Protein AF-A0ABD0PEA9-F1 (afdb_monomer_lite)

pLDDT: mean 87.38, std 10.11, range [43.53, 97.56]

Secondary structure (DSSP, 8-state):
-HHHHHHHHHHHHHHHHTTT-HHHHHHHHHHHHHHHHHHHHHHHHHHHHHHHHHHHHHHHHHHHHHHHHHHHHHHHHHHHHHHHHHHHHHHHHHHHHHHHHHHHHHHHHHHHHHHHHHHHHHHHHHHHHHHHHHHHHHHHHHHHHHHHHHHHHHHHHHHHHHHHHHHHHHHHHHHHHHHHHHHHHHHHHHHT-----

Structure (mmCIF, N/CA/C/O backbone):
data_AF-A0ABD0PEA9-F1
#
_entry.id   AF-A0ABD0PEA9-F1
#
loop_
_atom_site.group_PDB
_atom_site.id
_atom_site.type_symbol
_atom_site.label_atom_id
_atom_site.label_alt_id
_atom_site.label_comp_id
_atom_site.label_asym_id
_atom_site.label_entity_id
_atom_site.label_seq_id
_atom_site.pdbx_PDB_ins_code
_atom_site.Cartn_x
_atom_site.Cartn_y
_atom_site.Cartn_z
_atom_site.occupancy
_atom_site.B_iso_or_equiv
_atom_site.auth_seq_id
_atom_site.auth_comp_id
_atom_site.auth_asym_id
_atom_site.auth_atom_id
_atom_site.pdbx_PDB_model_num
ATOM 1 N N . ASP A 1 1 ? 34.616 -11.179 -54.590 1.00 69.50 1 ASP A N 1
ATOM 2 C CA . ASP A 1 1 ? 33.895 -11.332 -55.867 1.00 69.50 1 ASP A CA 1
ATOM 3 C C . ASP A 1 1 ? 34.025 -10.095 -56.751 1.00 69.50 1 ASP A C 1
ATOM 5 O O . ASP A 1 1 ? 34.819 -10.155 -57.676 1.00 69.50 1 ASP A O 1
ATOM 9 N N . THR A 1 2 ? 33.467 -8.929 -56.414 1.00 82.38 2 THR A N 1
ATOM 10 C CA . THR A 1 2 ? 33.513 -7.727 -57.290 1.00 82.38 2 THR A CA 1
ATOM 11 C C . THR A 1 2 ? 34.914 -7.218 -57.680 1.00 82.38 2 THR A C 1
ATOM 13 O O . THR A 1 2 ? 35.150 -6.913 -58.843 1.00 82.38 2 THR A O 1
ATOM 16 N N . MET A 1 3 ? 35.877 -7.150 -56.751 1.00 84.56 3 MET A N 1
ATOM 17 C CA . MET A 1 3 ? 37.251 -6.717 -57.086 1.00 84.56 3 MET A CA 1
ATOM 18 C C . MET A 1 3 ? 38.001 -7.733 -57.951 1.00 84.56 3 MET A C 1
ATOM 20 O O . MET A 1 3 ? 38.826 -7.360 -58.777 1.00 84.56 3 MET A O 1
ATOM 24 N N . SER A 1 4 ? 37.703 -9.020 -57.770 1.00 86.44 4 SER A N 1
ATOM 25 C CA . SER A 1 4 ? 38.298 -10.075 -58.588 1.00 86.44 4 SER A CA 1
ATOM 26 C C . SER A 1 4 ? 37.794 -9.978 -60.025 1.00 86.44 4 SER A C 1
ATOM 28 O O . SER A 1 4 ? 38.588 -10.069 -60.953 1.00 86.44 4 SER A O 1
ATOM 30 N N . GLU A 1 5 ? 36.495 -9.735 -60.204 1.00 87.75 5 GLU A N 1
ATOM 31 C CA . GLU A 1 5 ? 35.877 -9.524 -61.517 1.00 87.75 5 GLU A CA 1
ATOM 32 C C . GLU A 1 5 ? 36.403 -8.257 -62.204 1.00 87.75 5 GLU A C 1
ATOM 34 O O . GLU A 1 5 ? 36.722 -8.290 -63.391 1.00 87.75 5 GLU A O 1
ATOM 39 N N . LEU A 1 6 ? 36.564 -7.159 -61.457 1.00 86.00 6 LEU A N 1
ATOM 40 C CA . LEU A 1 6 ? 37.131 -5.912 -61.972 1.00 86.00 6 LEU A CA 1
ATOM 41 C C . LEU A 1 6 ? 38.579 -6.085 -62.451 1.00 86.00 6 LEU A C 1
ATOM 43 O O . LEU A 1 6 ? 38.939 -5.575 -63.515 1.00 86.00 6 LEU A O 1
ATOM 47 N N . ASN A 1 7 ? 39.392 -6.824 -61.692 1.00 84.69 7 ASN A N 1
ATOM 48 C CA . ASN A 1 7 ? 40.762 -7.148 -62.083 1.00 84.69 7 ASN A CA 1
ATOM 49 C C . ASN A 1 7 ? 40.774 -7.985 -63.367 1.00 84.69 7 ASN A C 1
ATOM 51 O O . ASN A 1 7 ? 41.434 -7.614 -64.330 1.00 84.69 7 ASN A O 1
ATOM 55 N N . SER A 1 8 ? 39.960 -9.044 -63.434 1.00 88.19 8 SER A N 1
ATOM 56 C CA . SER A 1 8 ? 39.853 -9.877 -64.639 1.00 88.19 8 SER A CA 1
ATOM 57 C C . SER A 1 8 ? 39.376 -9.096 -65.871 1.00 88.19 8 SER A C 1
ATOM 59 O O . SER A 1 8 ? 39.855 -9.337 -66.980 1.00 88.19 8 SER A O 1
ATOM 61 N N . TYR A 1 9 ? 38.459 -8.140 -65.701 1.00 85.75 9 TYR A N 1
ATOM 62 C CA . TYR A 1 9 ? 37.999 -7.276 -66.791 1.00 85.75 9 TYR A CA 1
ATOM 63 C C . TYR A 1 9 ? 39.091 -6.307 -67.262 1.00 85.75 9 TYR A C 1
ATOM 65 O O . TYR A 1 9 ? 39.279 -6.121 -68.466 1.00 85.75 9 TYR A O 1
ATOM 73 N N . THR A 1 10 ? 39.847 -5.738 -66.322 1.00 86.06 10 THR A N 1
ATOM 74 C CA . THR A 1 10 ? 40.992 -4.864 -66.610 1.00 86.06 10 THR A CA 1
ATOM 75 C C . THR A 1 10 ? 42.077 -5.614 -67.389 1.00 86.06 10 THR A C 1
ATOM 77 O O . THR A 1 10 ? 42.517 -5.133 -68.434 1.00 86.06 10 THR A O 1
ATOM 80 N N . ASP A 1 11 ? 42.420 -6.834 -66.965 1.00 85.12 11 ASP A N 1
ATOM 81 C CA . ASP A 1 11 ? 43.395 -7.703 -67.639 1.00 85.12 11 ASP A CA 1
ATOM 82 C C . ASP A 1 11 ? 42.938 -8.095 -69.060 1.00 85.12 11 ASP A C 1
ATOM 84 O O . ASP A 1 11 ? 43.722 -8.113 -70.020 1.00 85.12 11 ASP A O 1
ATOM 88 N N . SER A 1 12 ? 41.639 -8.373 -69.227 1.00 86.12 12 SER A N 1
ATOM 89 C CA . SER A 1 12 ? 41.043 -8.679 -70.532 1.00 86.12 12 SER A CA 1
ATOM 90 C C . SER A 1 12 ? 41.109 -7.482 -71.486 1.00 86.12 12 SER A C 1
ATOM 92 O O . SER A 1 12 ? 41.479 -7.643 -72.652 1.00 86.12 12 SER A O 1
ATOM 94 N N . LEU A 1 13 ? 40.776 -6.277 -71.012 1.00 82.75 13 LEU A N 1
ATOM 95 C CA . LEU A 1 13 ? 40.860 -5.053 -71.814 1.00 82.75 13 LEU A CA 1
ATOM 96 C C . LEU A 1 13 ? 42.303 -4.733 -72.216 1.00 82.75 13 LEU A C 1
ATOM 98 O O . LEU A 1 13 ? 42.554 -4.374 -73.368 1.00 82.75 13 LEU A O 1
ATOM 102 N N . GLN A 1 14 ? 43.258 -4.923 -71.305 1.00 78.25 14 GLN A N 1
ATOM 103 C CA . GLN A 1 14 ? 44.681 -4.736 -71.584 1.00 78.25 14 GLN A CA 1
ATOM 104 C C . GLN A 1 14 ? 45.152 -5.652 -72.728 1.00 78.25 14 GLN A C 1
ATOM 106 O O . GLN A 1 14 ? 45.796 -5.200 -73.682 1.00 78.25 14 GLN A O 1
ATOM 111 N N . THR A 1 15 ? 44.774 -6.930 -72.676 1.00 83.44 15 THR A N 1
ATOM 112 C CA . THR A 1 15 ? 45.133 -7.931 -73.694 1.00 83.44 15 THR A CA 1
ATOM 113 C C . THR A 1 15 ? 44.562 -7.586 -75.074 1.00 83.44 15 THR A C 1
ATOM 115 O O . THR A 1 15 ? 45.246 -7.741 -76.086 1.00 83.44 15 THR A O 1
ATOM 118 N N . GLN A 1 16 ? 43.326 -7.081 -75.131 1.00 81.75 16 GLN A N 1
ATOM 119 C CA . GLN A 1 16 ? 42.640 -6.777 -76.392 1.00 81.75 16 GLN A CA 1
ATOM 120 C C . GLN A 1 16 ? 43.108 -5.478 -77.059 1.00 81.75 16 GLN A C 1
ATOM 122 O O . GLN A 1 16 ? 43.035 -5.371 -78.282 1.00 81.75 16 GLN A O 1
ATOM 127 N N . LEU A 1 17 ? 43.584 -4.495 -76.289 1.00 77.12 17 LEU A N 1
ATOM 128 C CA . LEU A 1 17 ? 43.942 -3.166 -76.807 1.00 77.12 17 LEU A CA 1
ATOM 129 C C . LEU A 1 17 ? 45.420 -3.033 -77.202 1.00 77.12 17 LEU A C 1
ATOM 131 O O . LEU A 1 17 ? 45.766 -2.159 -77.998 1.00 77.12 17 LEU A O 1
ATOM 135 N N . THR A 1 18 ? 46.270 -3.947 -76.727 1.00 74.56 18 THR A N 1
ATOM 136 C CA . THR A 1 18 ? 47.706 -4.016 -77.048 1.00 74.56 18 THR A CA 1
ATOM 137 C C . THR A 1 18 ? 48.035 -3.958 -78.560 1.00 74.56 18 THR A C 1
ATOM 139 O O . THR A 1 18 ? 48.974 -3.246 -78.916 1.00 74.56 18 THR A O 1
ATOM 142 N N . PRO A 1 19 ? 47.305 -4.624 -79.483 1.00 75.44 19 PRO A N 1
ATOM 143 C CA . PRO A 1 19 ? 47.658 -4.613 -80.907 1.00 75.44 19 PRO A CA 1
ATOM 144 C C . PRO A 1 19 ? 47.193 -3.375 -81.701 1.00 75.44 19 PRO A C 1
ATOM 146 O O . PRO A 1 19 ? 47.576 -3.250 -82.862 1.00 75.44 19 PRO A O 1
ATOM 149 N N . TYR A 1 20 ? 46.385 -2.466 -81.132 1.00 69.25 20 TYR A N 1
ATOM 150 C CA . TYR A 1 20 ? 45.708 -1.414 -81.917 1.00 69.25 20 TYR A CA 1
ATOM 151 C C . TYR A 1 20 ? 46.327 -0.004 -81.822 1.00 69.25 20 TYR A C 1
ATOM 153 O O . TYR A 1 20 ? 46.095 0.797 -82.725 1.00 69.25 20 TYR A O 1
ATOM 161 N N . ALA A 1 21 ? 47.124 0.310 -80.790 1.00 65.00 21 ALA A N 1
ATOM 162 C CA . ALA A 1 21 ? 47.933 1.538 -80.680 1.00 65.00 21 ALA A CA 1
ATOM 163 C C . ALA A 1 21 ? 48.811 1.491 -79.413 1.00 65.00 21 ALA A C 1
ATOM 165 O O . ALA A 1 21 ? 48.279 1.571 -78.309 1.00 65.00 21 ALA A O 1
ATOM 166 N N . SER A 1 22 ? 50.141 1.405 -79.548 1.00 70.56 22 SER A N 1
ATOM 167 C CA . SER A 1 22 ? 51.058 1.216 -78.402 1.00 70.56 22 SER A CA 1
ATOM 168 C C . SER A 1 22 ? 50.934 2.312 -77.328 1.00 70.56 22 SER A C 1
ATOM 170 O O . SER A 1 22 ? 50.836 2.004 -76.141 1.00 70.56 22 SER A O 1
ATOM 172 N N . ASP A 1 23 ? 50.873 3.585 -77.730 1.00 76.94 23 ASP A N 1
ATOM 173 C CA . ASP A 1 23 ? 50.876 4.709 -76.780 1.00 76.94 23 ASP A CA 1
ATOM 174 C C . ASP A 1 23 ? 49.511 4.919 -76.102 1.00 76.94 23 ASP A C 1
ATOM 176 O O . ASP A 1 23 ? 49.435 5.094 -74.885 1.00 76.94 23 ASP A O 1
ATOM 180 N N . ALA A 1 24 ? 48.413 4.848 -76.865 1.00 77.44 24 ALA A N 1
ATOM 181 C CA . ALA A 1 24 ? 47.061 5.010 -76.326 1.00 77.44 24 ALA A CA 1
ATOM 182 C C . ALA A 1 24 ? 46.643 3.822 -75.438 1.00 77.44 24 ALA A C 1
ATOM 184 O O . ALA A 1 24 ? 46.031 4.027 -74.388 1.00 77.44 24 ALA A O 1
ATOM 185 N N . ALA A 1 25 ? 47.014 2.591 -75.815 1.00 78.50 25 ALA A N 1
ATOM 186 C CA . ALA A 1 25 ? 46.783 1.405 -74.990 1.00 78.50 25 ALA A CA 1
ATOM 187 C C . ALA A 1 25 ? 47.616 1.440 -73.697 1.00 78.50 25 ALA A C 1
ATOM 189 O O . ALA A 1 25 ? 47.113 1.071 -72.636 1.00 78.50 25 ALA A O 1
ATOM 190 N N . GLY A 1 26 ? 48.858 1.938 -73.758 1.00 80.06 26 GLY A N 1
ATOM 191 C CA . GLY A 1 26 ? 49.710 2.115 -72.580 1.00 80.06 26 GLY A CA 1
ATOM 192 C C . GLY A 1 26 ? 49.145 3.126 -71.578 1.00 80.06 26 GLY A C 1
ATOM 193 O O . GLY A 1 26 ? 49.101 2.844 -70.377 1.00 80.06 26 GLY A O 1
ATOM 194 N N . GLN A 1 27 ? 48.661 4.273 -72.064 1.00 83.56 27 GLN A N 1
ATOM 195 C CA . GLN A 1 27 ? 48.043 5.298 -71.218 1.00 83.56 27 GLN A CA 1
ATOM 196 C C . GLN A 1 27 ? 46.751 4.791 -70.560 1.00 83.56 27 GLN A C 1
ATOM 198 O O . GLN A 1 27 ? 46.589 4.916 -69.348 1.00 83.56 27 GLN A O 1
ATOM 203 N N . LEU A 1 28 ? 45.875 4.139 -71.329 1.00 82.81 28 LEU A N 1
ATOM 204 C CA . LEU A 1 28 ? 44.639 3.562 -70.804 1.00 82.81 28 LEU A CA 1
ATOM 205 C C . LEU A 1 28 ? 44.902 2.473 -69.755 1.00 82.81 28 LEU A C 1
ATOM 207 O O . LEU A 1 28 ? 44.219 2.425 -68.734 1.00 82.81 28 LEU A O 1
ATOM 211 N N . ASN A 1 29 ? 45.906 1.622 -69.973 1.00 82.19 29 ASN A N 1
ATOM 212 C CA . ASN A 1 29 ? 46.280 0.598 -69.002 1.00 82.19 29 ASN A CA 1
ATOM 213 C C . ASN A 1 29 ? 46.711 1.216 -67.663 1.00 82.19 29 ASN A C 1
ATOM 215 O O . ASN A 1 29 ? 46.292 0.770 -66.596 1.00 82.19 29 ASN A O 1
ATOM 219 N N . LYS A 1 30 ? 47.511 2.285 -67.718 1.00 85.25 30 LYS A N 1
ATOM 220 C CA . LYS A 1 30 ? 47.932 3.026 -66.527 1.00 85.25 30 LYS A CA 1
ATOM 221 C C . LYS A 1 30 ? 46.736 3.635 -65.790 1.00 85.25 30 LYS A C 1
ATOM 223 O O . LYS A 1 30 ? 46.664 3.538 -64.566 1.00 85.25 30 LYS A O 1
ATOM 228 N N . ASP A 1 31 ? 45.790 4.215 -66.521 1.00 88.00 31 ASP A N 1
ATOM 229 C CA . ASP A 1 31 ? 44.599 4.836 -65.938 1.00 88.00 31 ASP A CA 1
ATOM 230 C C . ASP A 1 31 ? 43.667 3.794 -65.286 1.00 88.00 31 ASP A C 1
ATOM 232 O O . ASP A 1 31 ? 43.156 4.027 -64.189 1.00 88.00 31 ASP A O 1
ATOM 236 N N . LEU A 1 32 ? 43.512 2.608 -65.889 1.00 86.50 32 LEU A N 1
ATOM 237 C CA . LEU A 1 32 ? 42.738 1.499 -65.311 1.00 86.50 32 LEU A CA 1
ATOM 238 C C . LEU A 1 32 ? 43.382 0.924 -64.043 1.00 86.50 32 LEU A C 1
ATOM 240 O O . LEU A 1 32 ? 42.679 0.644 -63.069 1.00 86.50 32 LEU A O 1
ATOM 244 N N . GLN A 1 33 ? 44.709 0.785 -64.020 1.00 85.31 33 GLN A N 1
ATOM 245 C CA . GLN A 1 33 ? 45.438 0.344 -62.827 1.00 85.31 33 GLN A CA 1
ATOM 246 C C . GLN A 1 33 ? 45.296 1.350 -61.678 1.00 85.31 33 GLN A C 1
ATOM 248 O O . GLN A 1 33 ? 45.045 0.956 -60.537 1.00 85.31 33 GLN A O 1
ATOM 253 N N . LEU A 1 34 ? 45.390 2.651 -61.973 1.00 91.50 34 LEU A N 1
ATOM 254 C CA . LEU A 1 34 ? 45.169 3.712 -60.987 1.00 91.50 34 LEU A CA 1
ATOM 255 C C . LEU A 1 34 ? 43.737 3.695 -60.442 1.00 91.50 34 LEU A C 1
ATOM 257 O O . LEU A 1 34 ? 43.543 3.802 -59.231 1.00 91.50 34 LEU A O 1
ATOM 261 N N . LEU A 1 35 ? 42.740 3.538 -61.316 1.00 90.38 35 LEU A N 1
ATOM 262 C CA . 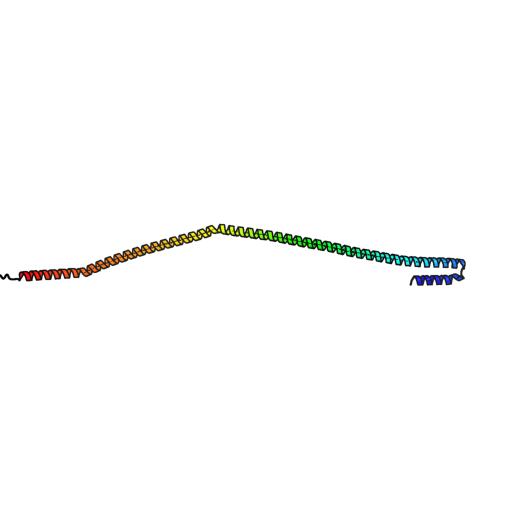LEU A 1 35 ? 41.334 3.503 -60.917 1.00 90.38 35 LEU A CA 1
ATOM 263 C C . LEU A 1 35 ? 41.020 2.278 -60.049 1.00 90.38 35 LEU A C 1
ATOM 265 O O . LEU A 1 35 ? 40.362 2.408 -59.019 1.00 90.38 35 LEU A O 1
ATOM 269 N N . THR A 1 36 ? 41.539 1.112 -60.433 1.00 89.00 36 THR A N 1
ATOM 270 C CA . THR A 1 36 ? 41.389 -0.142 -59.684 1.00 89.00 36 THR A CA 1
ATOM 271 C C . THR A 1 36 ? 42.040 -0.043 -58.307 1.00 89.00 36 THR A C 1
ATOM 273 O O . THR A 1 36 ? 41.416 -0.386 -57.304 1.00 89.00 36 THR A O 1
ATOM 276 N N . GLY A 1 37 ? 43.261 0.498 -58.238 1.00 89.69 37 GLY A N 1
ATOM 277 C CA . GLY A 1 37 ? 43.956 0.728 -56.973 1.00 89.69 37 GLY A CA 1
ATOM 278 C C . GLY A 1 37 ? 43.202 1.698 -56.063 1.00 89.69 37 GLY A C 1
ATOM 279 O O . GLY A 1 37 ? 43.027 1.419 -54.879 1.00 89.69 37 GLY A O 1
ATOM 280 N N . LYS A 1 38 ? 42.686 2.805 -56.614 1.00 93.19 38 LYS A N 1
ATOM 281 C CA . LYS A 1 38 ? 41.886 3.771 -55.851 1.00 93.19 38 LYS A CA 1
ATOM 282 C C . LYS A 1 38 ? 40.599 3.149 -55.315 1.00 93.19 38 LYS A C 1
ATOM 284 O O . LYS A 1 38 ? 40.292 3.320 -54.142 1.00 93.19 38 LYS A O 1
ATOM 289 N N . LEU A 1 39 ? 39.882 2.389 -56.141 1.00 91.62 39 LEU A N 1
ATOM 290 C CA . LEU A 1 39 ? 38.656 1.719 -55.720 1.00 91.62 39 LEU A CA 1
ATOM 291 C C . LEU A 1 39 ? 38.919 0.678 -54.625 1.00 91.62 39 LEU A C 1
ATOM 293 O O . LEU A 1 39 ? 38.145 0.581 -53.676 1.00 91.62 39 LEU A O 1
ATOM 297 N N . GLN A 1 40 ? 40.019 -0.072 -54.715 1.00 90.31 40 GLN A N 1
ATOM 298 C CA . GLN A 1 40 ? 40.410 -1.016 -53.670 1.00 90.31 40 GLN A CA 1
ATOM 299 C C . GLN A 1 40 ? 40.659 -0.311 -52.327 1.00 90.31 40 GLN A C 1
ATOM 301 O O . GLN A 1 40 ? 40.212 -0.802 -51.284 1.00 90.31 40 GLN A O 1
ATOM 306 N N . THR A 1 41 ? 41.343 0.835 -52.354 1.00 93.56 41 THR A N 1
ATOM 307 C CA . THR A 1 41 ? 41.548 1.679 -51.171 1.00 93.56 41 THR A CA 1
ATOM 308 C C . THR A 1 41 ? 40.214 2.181 -50.628 1.00 93.56 41 THR A C 1
ATOM 310 O O . THR A 1 41 ? 39.897 1.905 -49.476 1.00 93.56 41 THR A O 1
ATOM 313 N N . ASP A 1 42 ? 39.375 2.795 -51.467 1.00 94.50 42 ASP A N 1
ATOM 314 C CA . ASP A 1 42 ? 38.078 3.345 -51.057 1.00 94.50 42 ASP A CA 1
ATOM 315 C C . ASP A 1 42 ? 37.159 2.266 -50.449 1.00 94.50 42 ASP A C 1
ATOM 317 O O . ASP A 1 42 ? 36.469 2.510 -49.459 1.00 94.50 42 ASP A O 1
ATOM 321 N N . MET A 1 43 ? 37.161 1.042 -50.995 1.00 92.38 43 MET A N 1
ATOM 322 C CA . MET A 1 43 ? 36.407 -0.086 -50.432 1.00 92.38 43 MET A CA 1
ATOM 323 C C . MET A 1 43 ? 36.948 -0.532 -49.070 1.00 92.38 43 MET A C 1
ATOM 325 O O . MET A 1 43 ? 36.169 -0.906 -48.187 1.00 92.38 43 MET A O 1
ATOM 329 N N . THR A 1 44 ? 38.269 -0.511 -48.895 1.00 92.81 44 THR A N 1
ATOM 330 C CA . THR A 1 44 ? 38.913 -0.858 -47.622 1.00 92.81 44 THR A CA 1
ATOM 331 C C . THR A 1 44 ? 38.590 0.193 -46.564 1.00 92.81 44 THR A C 1
ATOM 333 O O . THR A 1 44 ? 38.118 -0.160 -45.482 1.00 92.81 44 THR A O 1
ATOM 336 N N . ASP A 1 45 ? 38.712 1.470 -46.916 1.00 96.19 45 ASP A N 1
ATOM 337 C CA . ASP A 1 45 ? 38.377 2.600 -46.053 1.00 96.19 45 ASP A CA 1
ATOM 338 C C . ASP A 1 45 ? 36.888 2.588 -45.683 1.00 96.19 45 ASP A C 1
ATOM 340 O O . ASP A 1 45 ? 36.520 2.752 -44.520 1.00 96.19 45 ASP A O 1
ATOM 344 N N . ALA A 1 46 ? 35.997 2.325 -46.645 1.00 95.56 46 ALA A N 1
ATOM 345 C CA . ALA A 1 46 ? 34.564 2.213 -46.386 1.00 95.56 46 ALA A CA 1
ATOM 346 C C . ALA A 1 46 ? 34.246 1.074 -45.406 1.00 95.56 46 ALA A C 1
ATOM 348 O O . ALA A 1 46 ? 33.412 1.240 -44.508 1.00 95.56 46 ALA A O 1
ATOM 349 N N . LYS A 1 47 ? 34.923 -0.073 -45.538 1.00 94.62 47 LYS A N 1
ATOM 350 C CA . LYS A 1 47 ? 34.788 -1.200 -44.609 1.00 94.62 47 LYS A CA 1
ATOM 351 C C . LYS A 1 47 ? 35.274 -0.830 -43.207 1.00 94.62 47 LYS A C 1
ATOM 353 O O . LYS A 1 47 ? 34.597 -1.154 -42.226 1.00 94.62 47 LYS A O 1
ATOM 358 N N . GLU A 1 48 ? 36.412 -0.150 -43.100 1.00 96.50 48 GLU A N 1
ATOM 359 C CA . GLU A 1 48 ? 36.954 0.299 -41.816 1.00 96.50 48 GLU A CA 1
ATOM 360 C C . GLU A 1 48 ? 36.007 1.292 -41.135 1.00 96.50 48 GLU A C 1
ATOM 362 O O . GLU A 1 48 ? 35.589 1.063 -39.999 1.00 96.50 48 GLU A O 1
ATOM 367 N N . ARG A 1 49 ? 35.562 2.328 -41.854 1.00 96.25 49 ARG A N 1
ATOM 368 C CA . ARG A 1 49 ? 34.616 3.329 -41.333 1.00 96.25 49 ARG A CA 1
ATOM 369 C C . ARG A 1 49 ? 33.283 2.707 -40.928 1.00 96.25 49 ARG A C 1
ATOM 371 O O . ARG A 1 49 ? 32.740 3.047 -39.883 1.00 96.25 49 ARG A O 1
ATOM 378 N N . THR A 1 50 ? 32.771 1.748 -41.701 1.00 96.12 50 THR A N 1
ATOM 379 C CA . THR A 1 50 ? 31.551 1.007 -41.333 1.00 96.12 50 THR A CA 1
ATOM 380 C C . THR A 1 50 ? 31.747 0.226 -40.036 1.00 96.12 50 THR A C 1
ATOM 382 O O . THR A 1 50 ? 30.863 0.204 -39.182 1.00 96.12 50 THR A O 1
ATOM 385 N N . THR A 1 51 ? 32.919 -0.384 -39.855 1.00 96.31 51 THR A N 1
ATOM 386 C CA . THR A 1 51 ? 33.257 -1.105 -38.621 1.00 96.31 51 THR A CA 1
ATOM 387 C C . THR A 1 51 ? 33.315 -0.152 -37.427 1.00 96.31 51 THR A C 1
ATOM 389 O O . THR A 1 51 ? 32.740 -0.458 -36.383 1.00 96.31 51 THR A O 1
ATOM 392 N N . GLN A 1 52 ? 33.935 1.020 -37.592 1.00 96.75 52 GLN A N 1
ATOM 393 C CA . GLN A 1 52 ? 33.980 2.067 -36.567 1.00 96.75 52 GLN A CA 1
ATOM 394 C C . GLN A 1 52 ? 32.567 2.544 -36.193 1.00 96.75 52 GLN A C 1
ATOM 396 O O . GLN A 1 52 ? 32.205 2.525 -35.018 1.00 96.75 52 GLN A O 1
ATOM 401 N N . TYR A 1 53 ? 31.714 2.852 -37.173 1.00 96.50 53 TYR A N 1
ATOM 402 C CA . TYR A 1 53 ? 30.331 3.271 -36.912 1.00 96.50 53 TYR A CA 1
ATOM 403 C C . TYR A 1 53 ? 29.492 2.202 -36.212 1.00 96.50 53 TYR A C 1
ATOM 405 O O . TYR A 1 53 ? 28.686 2.523 -35.339 1.00 96.50 53 TYR A O 1
ATOM 413 N N . LEU A 1 54 ? 29.688 0.923 -36.540 1.00 95.75 54 LEU A N 1
ATOM 414 C CA . LEU A 1 54 ? 29.022 -0.169 -35.829 1.00 95.75 54 LEU A CA 1
ATOM 415 C C . LEU A 1 54 ? 29.472 -0.259 -34.364 1.00 95.75 54 LEU A C 1
ATOM 417 O O . LEU A 1 54 ? 28.648 -0.539 -33.492 1.00 95.75 54 LEU A O 1
ATOM 421 N N . GLN A 1 55 ? 30.749 -0.003 -34.072 1.00 96.50 55 GLN A N 1
ATOM 422 C CA . GLN A 1 55 ? 31.264 0.023 -32.701 1.00 96.50 55 GLN A CA 1
ATOM 423 C C . GLN A 1 55 ? 30.717 1.214 -31.904 1.00 96.50 55 GLN A C 1
ATOM 425 O O . GLN A 1 55 ? 30.286 1.042 -30.760 1.00 96.50 55 GLN A O 1
ATOM 430 N N . GLU A 1 56 ? 30.673 2.400 -32.508 1.00 96.69 56 GLU A N 1
ATOM 431 C CA . GLU A 1 56 ? 30.070 3.593 -31.903 1.00 96.69 56 GLU A CA 1
ATOM 432 C C . GLU A 1 56 ? 28.583 3.373 -31.610 1.00 96.69 56 GLU A C 1
ATOM 434 O O . GLU A 1 56 ? 28.123 3.620 -30.494 1.00 96.69 56 GLU A O 1
ATOM 439 N N . LEU A 1 57 ? 27.836 2.823 -32.574 1.00 95.44 57 LEU A N 1
ATOM 440 C CA . LEU A 1 57 ? 26.423 2.497 -32.400 1.00 95.44 57 LEU A CA 1
ATOM 441 C C . LEU A 1 57 ? 26.208 1.487 -31.270 1.00 95.44 57 LEU A C 1
ATOM 443 O O . LEU A 1 57 ? 25.318 1.673 -30.439 1.00 95.44 57 LEU A O 1
ATOM 447 N N . LYS A 1 58 ? 27.032 0.435 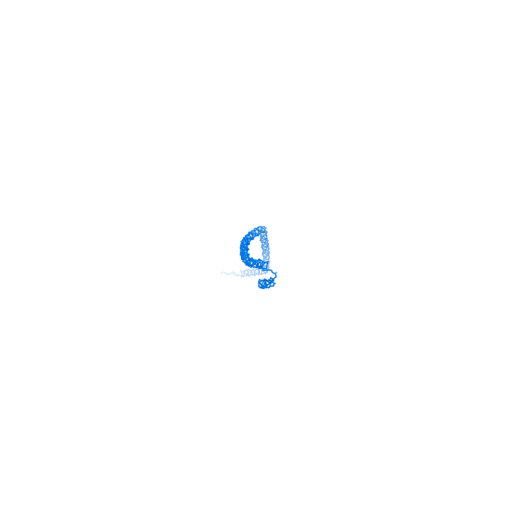-31.209 1.00 94.00 58 LYS A N 1
ATOM 448 C CA . LYS A 1 58 ? 26.991 -0.547 -30.122 1.00 94.00 58 LYS A CA 1
ATOM 449 C C . LYS A 1 58 ? 27.205 0.125 -28.764 1.00 94.00 58 LYS A C 1
ATOM 451 O O . LYS A 1 58 ? 26.424 -0.104 -27.846 1.00 94.00 58 LYS A O 1
ATOM 456 N N . THR A 1 59 ? 28.203 0.998 -28.668 1.00 97.25 59 THR A N 1
ATOM 457 C CA . THR A 1 59 ? 28.534 1.723 -27.433 1.00 97.25 59 THR A CA 1
ATOM 458 C C . THR A 1 59 ? 27.383 2.628 -26.998 1.00 97.25 59 THR A C 1
ATOM 460 O O . THR A 1 59 ? 26.978 2.604 -25.837 1.00 97.25 59 THR A O 1
ATOM 463 N N . MET A 1 60 ? 26.793 3.378 -27.933 1.00 94.44 60 MET A N 1
ATOM 464 C CA . MET A 1 60 ? 25.624 4.216 -27.656 1.00 94.44 60 MET A CA 1
ATOM 465 C C . MET A 1 60 ? 24.420 3.388 -27.200 1.00 94.44 60 MET A C 1
ATOM 467 O O . MET A 1 60 ? 23.697 3.801 -26.296 1.00 94.44 60 MET A O 1
ATOM 471 N N . MET A 1 61 ? 24.184 2.218 -27.799 1.00 93.06 61 MET A N 1
ATOM 472 C CA . MET A 1 61 ? 23.103 1.330 -27.367 1.00 93.06 61 MET A CA 1
ATOM 473 C C . MET A 1 61 ? 23.329 0.794 -25.951 1.00 93.06 61 MET A C 1
ATOM 475 O O . MET A 1 61 ? 22.396 0.802 -25.150 1.00 93.06 61 MET A O 1
ATOM 479 N N . GLU A 1 62 ? 24.551 0.375 -25.619 1.00 95.00 62 GLU A N 1
ATOM 480 C CA . GLU A 1 62 ? 24.906 -0.101 -24.276 1.00 95.00 62 GLU A CA 1
ATOM 481 C C . GLU A 1 62 ? 24.727 1.001 -23.221 1.00 95.00 62 GLU A C 1
ATOM 483 O O . GLU A 1 62 ? 24.106 0.767 -22.182 1.00 95.00 62 GLU A O 1
ATOM 488 N N . GLN A 1 63 ? 25.183 2.222 -23.515 1.00 95.88 63 GLN A N 1
ATOM 489 C CA . GLN A 1 63 ? 25.002 3.383 -22.640 1.00 95.88 63 GLN A CA 1
ATOM 490 C C . GLN A 1 63 ? 23.522 3.725 -22.442 1.00 95.88 63 GLN A C 1
ATOM 492 O O . GLN A 1 63 ? 23.068 3.862 -21.307 1.00 95.88 63 GLN A O 1
ATOM 497 N N . ASN A 1 64 ? 22.740 3.786 -23.524 1.00 94.38 64 ASN A N 1
ATOM 498 C CA . ASN A 1 64 ? 21.304 4.056 -23.442 1.00 94.38 64 ASN A CA 1
ATOM 499 C C . ASN A 1 64 ? 20.557 2.978 -22.643 1.00 94.38 64 ASN A C 1
ATOM 501 O O . ASN A 1 64 ? 19.654 3.297 -21.867 1.00 94.38 64 ASN A O 1
ATOM 505 N N . ALA A 1 65 ? 20.920 1.703 -22.808 1.00 95.12 65 ALA A N 1
ATOM 506 C CA . ALA A 1 65 ? 20.318 0.612 -22.050 1.00 95.12 65 ALA A CA 1
ATOM 507 C C . ALA A 1 65 ? 20.609 0.737 -20.546 1.00 95.12 65 ALA A C 1
ATOM 509 O O . ALA A 1 65 ? 19.701 0.572 -19.723 1.00 95.12 65 ALA A O 1
ATOM 510 N N . GLU A 1 66 ? 21.845 1.078 -20.176 1.00 96.00 66 GLU A N 1
ATOM 511 C CA . GLU A 1 66 ? 22.223 1.291 -18.777 1.00 96.00 66 GLU A CA 1
ATOM 512 C C . GLU A 1 66 ? 21.542 2.540 -18.190 1.00 96.00 66 GLU A C 1
ATOM 514 O O . GLU A 1 66 ? 21.045 2.498 -17.063 1.00 96.00 66 GLU A O 1
ATOM 519 N N . ASP A 1 67 ? 21.397 3.617 -18.963 1.00 96.38 67 ASP A N 1
ATOM 520 C CA . ASP A 1 67 ? 20.656 4.815 -18.555 1.00 96.38 67 ASP A CA 1
ATOM 521 C C . ASP A 1 67 ? 19.173 4.527 -18.307 1.00 96.38 67 ASP A C 1
ATOM 523 O O . ASP A 1 67 ? 18.608 4.949 -17.289 1.00 96.38 67 ASP A O 1
ATOM 527 N N . VAL A 1 68 ? 18.528 3.773 -19.202 1.00 95.69 68 VAL A N 1
ATOM 528 C CA . VAL A 1 68 ? 17.135 3.338 -19.030 1.00 95.69 68 VAL A CA 1
ATOM 529 C C . VAL A 1 68 ? 17.001 2.489 -17.769 1.00 95.69 68 VAL A C 1
ATOM 531 O O . VAL A 1 68 ? 16.141 2.767 -16.928 1.00 95.69 68 VAL A O 1
ATOM 534 N N . LYS A 1 69 ? 17.878 1.502 -17.580 1.00 94.94 69 LYS A N 1
ATOM 535 C CA . LYS A 1 69 ? 17.906 0.652 -16.382 1.00 94.94 69 LYS A CA 1
ATOM 536 C C . LYS A 1 69 ? 18.104 1.474 -15.106 1.00 94.94 69 LYS A C 1
ATOM 538 O O . LYS A 1 69 ? 17.396 1.258 -14.119 1.00 94.94 69 LYS A O 1
ATOM 543 N N . ASN A 1 70 ? 18.998 2.459 -15.119 1.00 97.38 70 ASN A N 1
ATOM 544 C CA . ASN A 1 70 ? 19.230 3.354 -13.988 1.00 97.38 70 ASN A CA 1
ATOM 545 C C . ASN A 1 70 ? 18.005 4.216 -13.674 1.00 97.38 70 ASN A C 1
ATOM 547 O O . ASN A 1 70 ? 17.603 4.314 -12.510 1.00 97.38 70 ASN A O 1
ATOM 551 N N . ARG A 1 71 ? 17.346 4.778 -14.693 1.00 96.50 71 ARG A N 1
ATOM 552 C CA . ARG A 1 71 ? 16.092 5.526 -14.522 1.00 96.50 71 ARG A CA 1
ATOM 553 C C . ARG A 1 71 ? 14.992 4.651 -13.933 1.00 96.50 71 ARG A C 1
ATOM 555 O O . ARG A 1 71 ? 14.367 5.056 -12.953 1.00 96.50 71 ARG A O 1
ATOM 562 N N . VAL A 1 72 ? 14.795 3.445 -14.465 1.00 94.62 72 VAL A N 1
ATOM 563 C CA . VAL A 1 72 ? 13.825 2.473 -13.937 1.00 94.62 72 VAL A CA 1
ATOM 564 C C . VAL A 1 72 ? 14.124 2.161 -12.471 1.00 94.62 72 VAL A C 1
ATOM 566 O O . VAL A 1 72 ? 13.232 2.261 -11.633 1.00 94.62 72 VAL A O 1
ATOM 569 N N . ASN A 1 73 ? 15.382 1.890 -12.120 1.00 94.94 73 ASN A N 1
ATOM 570 C CA . ASN A 1 73 ? 15.783 1.642 -10.734 1.00 94.94 73 ASN A CA 1
ATOM 571 C C . ASN A 1 73 ? 15.470 2.828 -9.808 1.00 94.94 73 ASN A C 1
ATOM 573 O O . ASN A 1 73 ? 14.954 2.635 -8.703 1.00 94.94 73 ASN A O 1
ATOM 577 N N . ILE A 1 74 ? 15.745 4.060 -10.245 1.00 97.50 74 ILE A N 1
ATOM 578 C CA . ILE A 1 74 ? 15.434 5.273 -9.478 1.00 97.50 74 ILE A CA 1
ATOM 579 C C . ILE A 1 74 ? 13.922 5.414 -9.277 1.00 97.50 74 ILE A C 1
ATOM 581 O O . ILE A 1 74 ? 13.478 5.669 -8.153 1.00 97.50 74 ILE A O 1
ATOM 585 N N . TYR A 1 75 ? 13.122 5.245 -10.331 1.00 94.94 75 TYR A N 1
ATOM 586 C CA . TYR A 1 75 ? 11.669 5.371 -10.233 1.00 94.94 75 TYR A CA 1
ATOM 587 C C . TYR A 1 75 ? 11.052 4.277 -9.363 1.00 94.94 75 TYR A C 1
ATOM 589 O O . TYR A 1 75 ? 10.240 4.599 -8.498 1.00 94.94 75 TYR A O 1
ATOM 597 N N . THR A 1 76 ? 11.507 3.030 -9.484 1.00 94.44 76 THR A N 1
ATOM 598 C CA . THR A 1 76 ? 11.074 1.918 -8.626 1.00 94.44 76 THR A CA 1
ATOM 599 C C . THR A 1 76 ? 11.390 2.189 -7.154 1.00 94.44 76 THR A C 1
ATOM 601 O O . THR A 1 76 ? 10.528 2.013 -6.292 1.00 94.44 76 THR A O 1
ATOM 604 N N . ARG A 1 77 ? 12.589 2.702 -6.837 1.00 96.75 77 ARG A N 1
ATOM 605 C CA . ARG A 1 77 ? 12.943 3.101 -5.460 1.00 96.75 77 ARG A CA 1
ATOM 606 C C . ARG A 1 77 ? 12.055 4.234 -4.943 1.00 96.75 77 ARG A C 1
ATOM 608 O O . ARG A 1 77 ? 11.597 4.174 -3.803 1.00 96.75 77 ARG A O 1
ATOM 615 N N . LYS A 1 78 ? 11.789 5.255 -5.768 1.00 96.81 78 LYS A N 1
ATOM 616 C CA . LYS A 1 78 ? 10.895 6.371 -5.409 1.00 96.81 78 LYS A CA 1
ATOM 617 C C . LYS A 1 78 ? 9.463 5.896 -5.171 1.00 96.81 78 LYS A C 1
ATOM 619 O O . LYS A 1 78 ? 8.842 6.351 -4.216 1.00 96.81 78 LYS A O 1
ATOM 624 N N . LEU A 1 79 ? 8.957 4.995 -6.010 1.00 94.62 79 LEU A N 1
ATOM 625 C CA . LEU A 1 79 ? 7.624 4.419 -5.870 1.00 94.62 79 LEU A CA 1
ATOM 626 C C . LEU A 1 79 ? 7.515 3.611 -4.575 1.00 94.62 79 LEU A C 1
ATOM 628 O O . LEU A 1 79 ? 6.626 3.880 -3.777 1.00 94.62 79 LEU A O 1
ATOM 632 N N . LYS A 1 80 ? 8.474 2.715 -4.309 1.00 94.06 80 LYS A N 1
ATOM 633 C CA . LYS A 1 80 ? 8.531 1.946 -3.055 1.00 94.06 80 LYS A CA 1
ATOM 634 C C . LYS A 1 80 ? 8.543 2.859 -1.825 1.00 94.06 80 LYS A C 1
ATOM 636 O O . LYS A 1 80 ? 7.822 2.607 -0.867 1.00 94.06 80 LYS A O 1
ATOM 641 N N . LYS A 1 81 ? 9.333 3.940 -1.856 1.00 96.94 81 LYS A N 1
ATOM 642 C CA . LYS A 1 81 ? 9.389 4.910 -0.752 1.00 96.94 81 LYS A CA 1
ATOM 643 C C . LYS A 1 81 ? 8.048 5.619 -0.535 1.00 96.94 81 LYS A C 1
ATOM 645 O O . LYS A 1 81 ? 7.652 5.770 0.615 1.00 96.94 81 LYS A O 1
ATOM 650 N N . ARG A 1 82 ? 7.365 6.046 -1.606 1.00 95.19 82 ARG A N 1
ATOM 651 C CA . ARG A 1 82 ? 6.039 6.680 -1.499 1.00 95.19 82 ARG A CA 1
ATOM 652 C C . ARG A 1 82 ? 4.993 5.709 -0.978 1.00 95.19 82 ARG A C 1
ATOM 654 O O . ARG A 1 82 ? 4.377 6.015 0.022 1.00 95.19 82 ARG A O 1
ATOM 661 N N . LEU A 1 83 ? 4.892 4.513 -1.556 1.00 94.56 83 LEU A N 1
ATOM 662 C CA . LEU A 1 83 ? 3.928 3.505 -1.107 1.00 94.56 83 LEU A CA 1
ATOM 663 C C . LEU A 1 83 ? 4.089 3.158 0.376 1.00 94.56 83 LEU A C 1
ATOM 665 O O . LEU A 1 83 ? 3.095 3.052 1.086 1.00 94.56 83 LEU A O 1
ATOM 669 N N . ASN A 1 84 ? 5.328 3.026 0.860 1.00 94.75 84 ASN A N 1
ATOM 670 C CA . ASN A 1 84 ? 5.579 2.801 2.284 1.00 94.75 84 ASN A CA 1
ATOM 671 C C . ASN A 1 84 ? 5.098 3.978 3.142 1.00 94.75 84 ASN A C 1
ATOM 673 O O . ASN A 1 84 ? 4.444 3.755 4.155 1.00 94.75 84 ASN A O 1
ATOM 677 N N . LYS A 1 85 ? 5.404 5.213 2.726 1.00 96.81 85 LYS A N 1
ATOM 678 C CA . LYS A 1 85 ? 4.960 6.424 3.421 1.00 96.81 85 LYS A CA 1
ATOM 679 C C . LYS A 1 85 ? 3.431 6.523 3.438 1.00 96.81 85 LYS A C 1
ATOM 681 O O . LYS A 1 85 ? 2.858 6.704 4.502 1.00 96.81 85 LYS A O 1
ATOM 686 N N . ASP A 1 86 ? 2.784 6.344 2.292 1.00 93.44 86 ASP A N 1
ATOM 687 C CA . ASP A 1 86 ? 1.328 6.428 2.156 1.00 93.44 86 ASP A CA 1
ATOM 688 C C . ASP A 1 86 ? 0.643 5.333 2.993 1.00 93.44 86 ASP A C 1
ATOM 690 O O . ASP A 1 86 ? -0.359 5.581 3.655 1.00 93.44 86 ASP A O 1
ATOM 694 N N . THR A 1 87 ? 1.220 4.126 3.039 1.00 95.44 87 THR A N 1
ATOM 695 C CA . THR A 1 87 ? 0.733 3.032 3.899 1.00 95.44 87 THR A CA 1
ATOM 696 C C . THR A 1 87 ? 0.831 3.394 5.381 1.00 95.44 87 THR A C 1
ATOM 698 O O . THR A 1 87 ? -0.088 3.113 6.149 1.00 95.44 87 THR A O 1
ATOM 701 N N . GLU A 1 88 ? 1.934 4.015 5.799 1.00 96.94 88 GLU A N 1
ATOM 702 C CA . GLU A 1 88 ? 2.120 4.467 7.177 1.00 96.94 88 GLU A CA 1
ATOM 703 C C . GLU A 1 88 ? 1.146 5.596 7.540 1.00 96.94 88 GLU A C 1
ATOM 705 O O . GLU A 1 88 ? 0.528 5.548 8.603 1.00 96.94 88 GLU A O 1
ATOM 710 N N . GLU A 1 89 ? 0.941 6.562 6.641 1.00 96.81 89 GLU A N 1
ATOM 711 C CA . GLU A 1 89 ? -0.046 7.633 6.805 1.00 96.81 89 GLU A CA 1
ATOM 712 C C . GLU A 1 89 ? -1.463 7.068 6.944 1.00 96.81 89 GLU A C 1
ATOM 714 O O . GLU A 1 89 ? -2.141 7.381 7.920 1.00 96.81 89 GLU A O 1
ATOM 719 N N . ILE A 1 90 ? -1.876 6.156 6.055 1.00 94.19 90 ILE A N 1
ATOM 720 C CA . ILE A 1 90 ? -3.175 5.472 6.146 1.00 94.19 90 ILE A CA 1
ATOM 721 C C . ILE A 1 90 ? -3.309 4.745 7.485 1.00 94.19 90 ILE A C 1
ATOM 723 O O . ILE A 1 90 ? -4.336 4.875 8.153 1.00 94.19 90 ILE A O 1
ATOM 727 N N . ARG A 1 91 ? -2.280 4.000 7.911 1.00 95.19 91 ARG A N 1
ATOM 728 C CA . ARG A 1 91 ? -2.301 3.282 9.192 1.00 95.19 91 ARG A CA 1
ATOM 729 C C . ARG A 1 91 ? -2.503 4.239 10.364 1.00 95.19 91 ARG A C 1
ATOM 731 O O . ARG A 1 91 ? -3.305 3.949 11.249 1.00 95.19 91 ARG A O 1
ATOM 738 N N . ASN A 1 92 ? -1.796 5.366 10.364 1.00 97.56 92 ASN A N 1
ATOM 739 C CA . ASN A 1 92 ? -1.898 6.370 11.417 1.00 97.56 92 ASN A CA 1
ATOM 740 C C . ASN A 1 92 ? -3.287 7.021 11.424 1.00 97.56 92 ASN A C 1
ATOM 742 O O . ASN A 1 92 ? -3.910 7.099 12.478 1.00 97.56 92 ASN A O 1
ATOM 746 N N . THR A 1 93 ? -3.817 7.399 10.259 1.00 97.31 93 THR A N 1
ATOM 747 C CA . THR A 1 93 ? -5.169 7.956 10.126 1.00 97.31 93 THR A CA 1
ATOM 748 C C . THR A 1 93 ? -6.239 6.980 10.613 1.00 97.31 93 THR A C 1
ATOM 750 O O . THR A 1 93 ? -7.121 7.368 11.377 1.00 97.31 93 THR A O 1
ATOM 753 N N . VAL A 1 94 ? -6.153 5.703 10.231 1.00 95.31 94 VAL A N 1
ATOM 754 C CA . VAL A 1 94 ? -7.082 4.665 10.705 1.00 95.31 94 VAL A CA 1
ATOM 755 C C . VAL A 1 94 ? -6.991 4.499 12.221 1.00 95.31 94 VAL A C 1
ATOM 757 O O . VAL A 1 94 ? -8.024 4.432 12.882 1.00 95.31 94 VAL A O 1
ATOM 760 N N . ALA A 1 95 ? -5.782 4.474 12.789 1.00 94.94 95 ALA A N 1
ATOM 761 C CA . ALA A 1 95 ? -5.600 4.383 14.235 1.00 94.94 95 ALA A CA 1
ATOM 762 C C . ALA A 1 95 ? -6.236 5.576 14.971 1.00 94.94 95 ALA A C 1
ATOM 764 O O . ALA A 1 95 ? -6.926 5.373 15.969 1.00 94.94 95 ALA A O 1
ATOM 765 N N . THR A 1 96 ? -6.074 6.799 14.454 1.00 96.88 96 THR A N 1
ATOM 766 C CA . THR A 1 96 ? -6.732 7.998 14.994 1.00 96.88 96 THR A CA 1
ATOM 767 C C . THR A 1 96 ? -8.254 7.871 14.951 1.00 96.88 96 THR A C 1
ATOM 769 O O . THR A 1 96 ? -8.900 8.038 15.983 1.00 96.88 96 THR A O 1
ATOM 772 N N . TYR A 1 97 ? -8.834 7.500 13.805 1.00 95.44 97 TYR A N 1
ATOM 773 C CA . TYR A 1 97 ? -10.287 7.337 13.681 1.00 95.44 97 TYR A CA 1
ATOM 774 C C . TYR A 1 97 ? -10.848 6.256 14.606 1.00 95.44 97 TYR A C 1
ATOM 776 O O . TYR A 1 97 ? -11.894 6.458 15.219 1.00 95.44 97 TYR A O 1
ATOM 784 N N . LEU A 1 98 ? -10.162 5.118 14.733 1.00 94.12 98 LEU A N 1
ATOM 785 C CA . LEU A 1 98 ? -10.570 4.065 15.662 1.00 94.12 98 LEU A CA 1
ATOM 786 C C . LEU A 1 98 ? -10.507 4.546 17.117 1.00 94.12 98 LEU A C 1
ATOM 788 O O . LEU A 1 98 ? -11.428 4.265 17.882 1.00 94.12 98 LEU A O 1
ATOM 792 N N . GLY A 1 99 ? -9.478 5.316 17.481 1.00 96.12 99 GLY A N 1
ATOM 793 C CA . GLY A 1 99 ? -9.374 5.939 18.801 1.00 96.12 99 GLY A CA 1
ATOM 794 C C . GLY A 1 99 ? -10.514 6.924 19.085 1.00 96.12 99 GLY A C 1
ATOM 795 O O . GLY A 1 99 ? -11.123 6.877 20.154 1.00 96.12 99 GLY A O 1
ATOM 796 N N . GLU A 1 100 ? -10.865 7.774 18.118 1.00 96.56 100 GLU A N 1
ATOM 797 C CA . GLU A 1 100 ? -11.995 8.704 18.240 1.00 96.56 100 GLU A CA 1
ATOM 798 C C . GLU A 1 100 ? -13.340 7.978 18.346 1.00 96.56 100 GLU A C 1
ATOM 800 O O . GLU A 1 100 ? -14.178 8.347 19.172 1.00 96.56 100 GLU A O 1
ATOM 805 N N . LEU A 1 101 ? -13.553 6.933 17.541 1.00 95.69 101 LEU A N 1
ATOM 806 C CA . LEU A 1 101 ? -14.758 6.108 17.601 1.00 95.69 101 LEU A CA 1
ATOM 807 C C . LEU A 1 101 ? -14.893 5.417 18.955 1.00 95.69 101 LEU A C 1
ATOM 809 O O . LEU A 1 101 ? -15.969 5.464 19.547 1.00 95.69 101 LEU A O 1
ATOM 813 N N . GLN A 1 102 ? -13.811 4.824 19.466 1.00 94.50 102 GLN A N 1
ATOM 814 C CA . GLN A 1 102 ? -13.794 4.216 20.793 1.00 94.50 102 GLN A CA 1
ATOM 815 C C . GLN A 1 102 ? -14.129 5.254 21.869 1.00 94.50 102 GLN A C 1
ATOM 817 O O . GLN A 1 102 ? -14.984 5.001 22.712 1.00 94.50 102 GLN A O 1
ATOM 822 N N . SER A 1 103 ? -13.504 6.434 21.822 1.00 97.50 103 SER A N 1
ATOM 823 C CA . SER A 1 103 ? -13.763 7.507 22.785 1.00 97.50 103 SER A CA 1
ATOM 824 C C . SER A 1 103 ? -15.228 7.956 22.764 1.00 97.50 103 SER A C 1
ATOM 826 O O . SER A 1 103 ? -15.867 8.012 23.814 1.00 97.50 103 SER A O 1
ATOM 828 N N . ARG A 1 104 ? -15.796 8.192 21.574 1.00 96.12 104 ARG A N 1
ATOM 829 C CA . ARG A 1 104 ? -17.213 8.559 21.407 1.00 96.12 104 ARG A CA 1
ATOM 830 C C . ARG A 1 104 ? -18.157 7.451 21.862 1.00 96.12 104 ARG A C 1
ATOM 832 O O . ARG A 1 104 ? -19.184 7.744 22.463 1.00 96.12 104 ARG A O 1
ATOM 839 N N . ALA A 1 105 ? -17.827 6.190 21.587 1.00 94.69 105 ALA A N 1
ATOM 840 C CA . ALA A 1 105 ? -18.618 5.051 22.037 1.00 94.69 105 ALA A CA 1
ATOM 841 C C . ALA A 1 105 ? -18.635 4.959 23.568 1.00 94.69 105 ALA A C 1
ATOM 843 O O . ALA A 1 105 ? -19.711 4.820 24.145 1.00 94.69 105 ALA A O 1
ATOM 844 N N . SER A 1 106 ? -17.480 5.116 24.223 1.00 95.56 106 SER A N 1
ATOM 845 C CA . SER A 1 106 ? -17.389 5.152 25.686 1.00 95.56 106 SER A CA 1
ATOM 846 C C . SER A 1 106 ? -18.180 6.317 26.278 1.00 95.56 106 SER A C 1
ATOM 848 O O . SER A 1 106 ? -18.984 6.104 27.177 1.00 95.56 106 SER A O 1
ATOM 850 N N . GLN A 1 107 ? -18.026 7.529 25.734 1.00 96.12 107 GLN A N 1
ATOM 851 C CA . GLN A 1 107 ? -18.786 8.704 26.180 1.00 96.12 107 GLN A CA 1
ATOM 852 C C . GLN A 1 107 ? -20.296 8.515 26.010 1.00 96.12 107 GLN A C 1
ATOM 854 O O . GLN A 1 107 ? -21.066 8.874 26.896 1.00 96.12 107 GLN A O 1
ATOM 859 N N . ASN A 1 108 ? -20.735 7.928 24.895 1.00 95.81 108 ASN A N 1
ATOM 860 C CA . ASN A 1 108 ? -22.147 7.629 24.678 1.00 95.81 108 ASN A CA 1
ATOM 861 C C . ASN A 1 108 ? -22.663 6.569 25.655 1.00 95.81 108 ASN A C 1
ATOM 863 O O . ASN A 1 108 ? -23.780 6.703 26.142 1.00 95.81 108 ASN A O 1
ATOM 867 N N . ALA A 1 109 ? -21.879 5.528 25.943 1.00 94.69 109 ALA A N 1
ATOM 868 C CA . ALA A 1 109 ? -22.254 4.506 26.916 1.00 94.69 109 ALA A CA 1
ATOM 869 C C . ALA A 1 109 ? -22.391 5.098 28.327 1.00 94.69 109 ALA A C 1
ATOM 871 O O . ALA A 1 109 ? -23.377 4.816 29.004 1.00 94.69 109 ALA A O 1
ATOM 872 N N . GLU A 1 110 ? -21.457 5.963 28.730 1.00 94.56 110 GLU A N 1
ATOM 873 C CA . GLU A 1 110 ? -21.517 6.713 29.991 1.00 94.56 110 GLU A CA 1
ATOM 874 C C . GLU A 1 110 ? -22.764 7.608 30.033 1.00 94.56 110 GLU A C 1
ATOM 876 O O . GLU A 1 110 ? -23.572 7.505 30.947 1.00 94.56 110 GLU A O 1
ATOM 881 N N . ALA A 1 111 ? -23.014 8.393 28.981 1.00 95.06 111 ALA A N 1
ATOM 882 C CA . ALA A 1 111 ? -24.183 9.268 28.906 1.00 95.06 111 ALA A CA 1
ATOM 883 C C . ALA A 1 111 ? -25.515 8.498 28.920 1.00 95.06 111 ALA A C 1
ATOM 885 O O . ALA A 1 111 ? -26.516 8.990 29.444 1.00 95.06 111 ALA A O 1
ATOM 886 N N . VAL A 1 112 ? -25.558 7.302 28.324 1.00 94.12 112 VAL A N 1
ATOM 887 C CA . VAL A 1 112 ? -26.712 6.401 28.427 1.00 94.12 112 VAL A CA 1
ATOM 888 C C . VAL A 1 112 ? -26.850 5.919 29.864 1.00 94.12 112 VAL A C 1
ATOM 890 O O . VAL A 1 112 ? -27.931 6.054 30.426 1.00 94.12 112 VAL A O 1
ATOM 893 N N . LYS A 1 113 ? -25.779 5.423 30.485 1.00 92.88 113 LYS A N 1
ATOM 894 C CA . LYS A 1 113 ? -25.806 4.992 31.885 1.00 92.88 113 LYS A CA 1
ATOM 895 C C . LYS A 1 113 ? -26.335 6.105 32.796 1.00 92.88 113 LYS A C 1
ATOM 897 O O . LYS A 1 113 ? -27.328 5.875 33.475 1.00 92.88 113 LYS A O 1
ATOM 902 N N . ASP A 1 114 ? -25.783 7.313 32.708 1.00 94.50 114 ASP A N 1
ATOM 903 C CA . ASP A 1 114 ? -26.200 8.470 33.510 1.00 94.50 114 ASP A CA 1
ATOM 904 C C . ASP A 1 114 ? -27.681 8.824 33.311 1.00 94.50 114 ASP A C 1
ATOM 906 O O . ASP A 1 114 ? -28.385 9.184 34.254 1.00 94.50 114 ASP A O 1
ATOM 910 N N . ARG A 1 115 ? -28.191 8.702 32.077 1.00 94.06 115 ARG A N 1
ATOM 911 C CA . ARG A 1 115 ? -29.614 8.932 31.774 1.00 94.06 115 ARG A CA 1
ATOM 912 C C . ARG A 1 115 ? -30.523 7.843 32.330 1.00 94.06 115 ARG A C 1
ATOM 914 O O . ARG A 1 115 ? -31.677 8.140 32.627 1.00 94.06 115 ARG A O 1
ATOM 921 N N . PHE A 1 116 ? -30.045 6.605 32.416 1.00 91.75 116 PHE A N 1
ATOM 922 C CA . PHE A 1 116 ? -30.830 5.460 32.880 1.00 91.75 116 PHE A CA 1
ATOM 923 C C . PHE A 1 116 ? -30.747 5.245 34.396 1.00 91.75 116 PHE A C 1
ATOM 925 O O . PHE A 1 116 ? -31.708 4.744 34.976 1.00 91.75 116 PHE A O 1
ATOM 932 N N . GLU A 1 117 ? -29.661 5.681 35.036 1.00 93.69 117 GLU A N 1
ATOM 933 C CA . GLU A 1 117 ? -29.442 5.637 36.485 1.00 93.69 117 GLU A CA 1
ATOM 934 C C . GLU A 1 117 ? -30.670 6.096 37.303 1.00 93.69 117 GLU A C 1
ATOM 936 O O . GLU A 1 117 ? -31.147 5.308 38.122 1.00 93.69 117 GLU A O 1
ATOM 941 N N . PRO A 1 118 ? -31.291 7.274 37.058 1.00 92.94 118 PRO A N 1
ATOM 942 C CA . PRO A 1 118 ? -32.446 7.710 37.846 1.00 92.94 118 PRO A CA 1
ATOM 943 C C . PRO A 1 118 ? -33.674 6.807 37.686 1.00 92.94 118 PRO A C 1
ATOM 945 O O . PRO A 1 118 ? -34.432 6.650 38.638 1.00 92.94 118 PRO A O 1
ATOM 948 N N . TYR A 1 119 ? -33.878 6.188 36.519 1.00 91.19 119 TYR A N 1
ATOM 949 C CA . TYR A 1 119 ? -35.009 5.279 36.306 1.00 91.19 119 TYR A CA 1
ATOM 950 C C . TYR A 1 119 ? -34.810 3.948 37.028 1.00 91.19 119 TYR A C 1
ATOM 952 O O . TYR A 1 119 ? -35.771 3.395 37.561 1.00 91.19 119 TYR A O 1
ATOM 960 N N . ILE A 1 120 ? -33.573 3.443 37.064 1.00 89.62 120 ILE A N 1
ATOM 961 C CA . ILE A 1 120 ? -33.231 2.240 37.829 1.00 89.62 120 ILE A CA 1
ATOM 962 C C . ILE A 1 120 ? -33.440 2.510 39.321 1.00 89.62 120 ILE A C 1
ATOM 964 O O . ILE A 1 120 ? -34.134 1.734 39.980 1.00 89.62 120 ILE A O 1
ATOM 968 N N . SER A 1 121 ? -32.926 3.633 39.829 1.00 91.50 121 SER A N 1
ATOM 969 C CA . SER A 1 121 ? -33.116 4.032 41.228 1.00 91.50 121 SER A CA 1
ATOM 970 C C . SER A 1 121 ? -34.595 4.221 41.567 1.00 91.50 121 SER A C 1
ATOM 972 O O . SER A 1 121 ? -35.077 3.653 42.539 1.00 91.50 121 SER A O 1
ATOM 974 N N . GLN A 1 122 ? -35.364 4.911 40.719 1.00 92.94 122 GLN A N 1
ATOM 975 C CA . GLN A 1 122 ? -36.801 5.105 40.934 1.00 92.94 122 GLN A CA 1
ATOM 976 C C . GLN A 1 122 ? -37.582 3.782 40.933 1.00 92.94 122 GLN A C 1
ATOM 978 O O . GLN A 1 122 ? -38.522 3.617 41.712 1.00 92.94 122 GLN A O 1
ATOM 983 N N . ALA A 1 123 ? -37.210 2.829 40.074 1.00 90.75 123 ALA A N 1
ATOM 984 C CA . ALA A 1 123 ? -37.819 1.504 40.063 1.00 90.75 123 ALA A CA 1
ATOM 985 C C . ALA A 1 123 ? -37.498 0.723 41.348 1.00 90.75 123 ALA A C 1
ATOM 987 O O . ALA A 1 123 ? -38.392 0.095 41.918 1.00 90.75 123 ALA A O 1
ATOM 988 N N . GLN A 1 124 ? -36.251 0.788 41.823 1.00 90.81 124 GLN A N 1
ATOM 989 C CA . GLN A 1 124 ? -35.822 0.153 43.069 1.00 90.81 124 GLN A CA 1
ATOM 990 C C . GLN A 1 124 ? -36.509 0.766 44.296 1.00 90.81 124 GLN A C 1
ATOM 992 O O . GLN A 1 124 ? -37.012 0.031 45.150 1.00 90.81 124 GLN A O 1
ATOM 997 N N . ASP A 1 125 ? -36.585 2.093 44.363 1.00 93.75 125 ASP A N 1
ATOM 998 C CA . ASP A 1 125 ? -37.270 2.818 45.433 1.00 93.75 125 ASP A CA 1
ATOM 999 C C . ASP A 1 125 ? -38.768 2.508 45.426 1.00 93.75 125 ASP A C 1
ATOM 1001 O O . ASP A 1 125 ? -39.344 2.170 46.460 1.00 93.75 125 ASP A O 1
ATOM 1005 N N . GLY A 1 126 ? -39.401 2.531 44.248 1.00 92.75 126 GLY A N 1
ATOM 1006 C CA . GLY A 1 126 ? -40.815 2.199 44.093 1.00 92.75 126 GLY A CA 1
ATOM 1007 C C . GLY A 1 126 ? -41.132 0.751 44.471 1.00 92.75 126 GLY A C 1
ATOM 1008 O O . GLY A 1 126 ? -42.158 0.491 45.103 1.00 92.75 126 GLY A O 1
ATOM 1009 N N . ALA A 1 127 ? -40.255 -0.198 44.132 1.00 91.38 127 ALA A N 1
ATOM 1010 C CA . ALA A 1 127 ? -40.381 -1.586 44.571 1.00 91.38 127 ALA A CA 1
ATOM 1011 C C . ALA A 1 127 ? -40.246 -1.702 46.096 1.00 91.38 127 ALA A C 1
ATOM 1013 O O . ALA A 1 127 ? -41.077 -2.347 46.733 1.00 91.38 127 ALA A O 1
ATOM 1014 N N . SER A 1 128 ? -39.254 -1.031 46.684 1.00 91.62 128 SER A N 1
ATOM 1015 C CA . SER A 1 128 ? -39.010 -1.056 48.131 1.00 91.62 128 SER A CA 1
ATOM 1016 C C . SER A 1 128 ? -40.178 -0.455 48.915 1.00 91.62 128 SER A C 1
ATOM 1018 O O . SER A 1 128 ? -40.641 -1.057 49.881 1.00 91.62 128 SER A O 1
ATOM 1020 N N . GLN A 1 129 ? -40.725 0.675 48.459 1.00 93.31 129 GLN A N 1
ATOM 1021 C CA . GLN A 1 129 ? -41.914 1.286 49.057 1.00 93.31 129 GLN A CA 1
ATOM 1022 C C . GLN A 1 129 ? -43.142 0.380 48.960 1.00 93.31 129 GLN A C 1
ATOM 1024 O O . GLN A 1 129 ? -43.857 0.212 49.944 1.00 93.31 129 GLN A O 1
ATOM 1029 N N . LYS A 1 130 ? -43.393 -0.231 47.793 1.00 91.06 130 LYS A N 1
ATOM 1030 C CA . LYS A 1 130 ? -44.529 -1.150 47.623 1.00 91.06 130 LYS A CA 1
ATOM 1031 C C . LYS A 1 130 ? -44.408 -2.378 48.520 1.00 91.06 130 LYS A C 1
ATOM 1033 O O . LYS A 1 130 ? -45.407 -2.792 49.095 1.00 91.06 130 LYS A O 1
ATOM 1038 N N . LEU A 1 131 ? -43.210 -2.944 48.654 1.00 91.94 131 LEU A N 1
ATOM 1039 C CA . LEU A 1 131 ? -42.963 -4.061 49.567 1.00 91.94 131 LEU A CA 1
ATOM 1040 C C . LEU A 1 131 ? -43.152 -3.649 51.032 1.00 91.94 131 LEU A C 1
ATOM 1042 O O . LEU A 1 131 ? -43.768 -4.399 51.784 1.00 91.94 131 LEU A O 1
ATOM 1046 N N . GLY A 1 132 ? -42.694 -2.453 51.413 1.00 92.12 132 GLY A N 1
ATOM 1047 C CA . GLY A 1 132 ? -42.947 -1.881 52.738 1.00 92.12 132 GLY A CA 1
ATOM 1048 C C . GLY A 1 132 ? -44.442 -1.753 53.035 1.00 92.12 132 GLY A C 1
ATOM 1049 O O . GLY A 1 132 ? -44.909 -2.295 54.030 1.00 92.12 132 GLY A O 1
ATOM 1050 N N . ALA A 1 133 ? -45.206 -1.153 52.118 1.00 92.06 133 ALA A N 1
ATOM 1051 C CA . ALA A 1 133 ? -46.655 -1.001 52.260 1.00 92.06 133 ALA A CA 1
ATOM 1052 C C . ALA A 1 133 ? -47.395 -2.351 52.335 1.00 92.06 133 ALA A C 1
ATOM 1054 O O . ALA A 1 133 ? -48.340 -2.500 53.102 1.00 92.06 133 ALA A O 1
ATOM 1055 N N . ILE A 1 134 ? -46.965 -3.359 51.564 1.00 91.50 134 ILE A N 1
ATOM 1056 C CA . ILE A 1 134 ? -47.524 -4.718 51.660 1.00 91.50 134 ILE A CA 1
ATOM 1057 C C . ILE A 1 134 ? -47.225 -5.331 53.033 1.00 91.50 134 ILE A C 1
ATOM 1059 O O . ILE A 1 134 ? -48.095 -5.983 53.607 1.00 91.50 134 ILE A O 1
ATOM 1063 N N . SER A 1 135 ? -46.016 -5.127 53.561 1.00 90.81 135 SER A N 1
ATOM 1064 C CA . SER A 1 135 ? -45.640 -5.633 54.881 1.00 90.81 135 SER A CA 1
ATOM 1065 C C . SER A 1 135 ? -46.435 -4.963 56.003 1.00 90.81 135 SER A C 1
ATOM 1067 O O . SER A 1 135 ? -46.843 -5.657 56.929 1.00 90.81 135 SER A O 1
ATOM 1069 N N . GLU A 1 136 ? -46.672 -3.651 55.923 1.00 91.50 136 GLU A N 1
ATOM 1070 C CA . GLU A 1 136 ? -47.526 -2.926 56.874 1.00 91.50 136 GLU A CA 1
ATOM 1071 C C . GLU A 1 136 ? -48.964 -3.446 56.831 1.00 91.50 136 GLU A C 1
ATOM 1073 O O . GLU A 1 136 ? -49.476 -3.871 57.861 1.00 91.50 136 GLU A O 1
ATOM 1078 N N . LEU A 1 137 ? -49.572 -3.545 55.643 1.00 91.19 137 LEU A N 1
ATOM 1079 C CA . LEU A 1 137 ? -50.932 -4.079 55.490 1.00 91.19 137 LEU A CA 1
ATOM 1080 C C . LEU A 1 137 ? -51.069 -5.524 55.999 1.00 91.19 137 LEU A C 1
ATOM 1082 O O . LEU A 1 137 ? -52.106 -5.893 56.547 1.00 91.19 137 LEU A O 1
ATOM 1086 N N . MET A 1 138 ? -50.043 -6.363 55.813 1.00 91.19 138 MET A N 1
ATOM 1087 C CA . MET A 1 138 ? -50.027 -7.715 56.384 1.00 91.19 138 MET A CA 1
ATOM 1088 C C . MET A 1 138 ? -49.958 -7.690 57.909 1.00 91.19 138 MET A C 1
ATOM 1090 O O . MET A 1 138 ? -50.640 -8.492 58.543 1.00 91.19 138 MET A O 1
ATOM 1094 N N .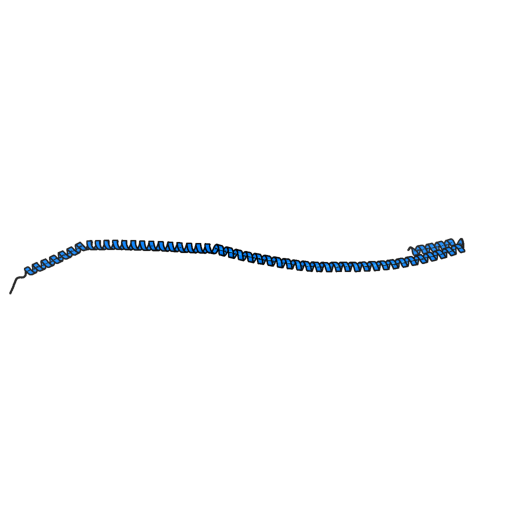 ASN A 1 139 ? -49.148 -6.805 58.492 1.00 88.81 139 ASN A N 1
ATOM 1095 C CA . ASN A 1 139 ? -49.040 -6.674 59.943 1.00 88.81 139 ASN A CA 1
ATOM 1096 C C . ASN A 1 139 ? -50.346 -6.158 60.554 1.00 88.81 139 ASN A C 1
ATOM 1098 O O . ASN A 1 139 ? -50.814 -6.758 61.513 1.00 88.81 139 ASN A O 1
ATOM 1102 N N . GLU A 1 140 ? -50.971 -5.139 59.962 1.00 88.88 140 GLU A N 1
ATOM 1103 C CA . GLU A 1 140 ? -52.274 -4.624 60.402 1.00 88.88 140 GLU A CA 1
ATOM 1104 C C . GLU A 1 140 ? -53.353 -5.717 60.357 1.00 88.88 140 GLU A C 1
ATOM 1106 O O . GLU A 1 140 ? -54.053 -5.933 61.341 1.00 88.88 140 GLU A O 1
ATOM 1111 N N . GLN A 1 141 ? -53.440 -6.491 59.264 1.00 88.06 141 GLN A N 1
ATOM 1112 C CA . GLN A 1 141 ? -54.386 -7.616 59.186 1.00 88.06 141 GLN A CA 1
ATOM 1113 C C . GLN A 1 141 ? -54.082 -8.736 60.189 1.00 88.06 141 GLN A C 1
ATOM 1115 O O . GLN A 1 141 ? -54.994 -9.437 60.629 1.00 88.06 141 GLN A O 1
ATOM 1120 N N . LEU A 1 142 ? -52.807 -8.970 60.511 1.00 89.12 142 LEU A N 1
ATOM 1121 C CA . LEU A 1 142 ? -52.417 -9.954 61.519 1.00 89.12 142 LEU A CA 1
ATOM 1122 C C . LEU A 1 142 ? -52.781 -9.478 62.926 1.00 89.12 142 LEU A C 1
ATOM 1124 O O . LEU A 1 142 ? -53.298 -10.281 63.698 1.00 89.12 142 LEU A O 1
ATOM 1128 N N . GLU A 1 143 ? -52.542 -8.205 63.246 1.00 85.69 143 GLU A N 1
ATOM 1129 C CA . GLU A 1 143 ? -52.954 -7.594 64.513 1.00 85.69 143 GLU A CA 1
ATOM 1130 C C . GLU A 1 143 ? -54.474 -7.626 64.671 1.00 85.69 143 GLU A C 1
ATOM 1132 O O . GLU A 1 143 ? -54.954 -8.144 65.677 1.00 85.69 143 GLU A O 1
ATOM 1137 N N . GLU A 1 144 ? -55.228 -7.204 63.652 1.00 89.62 144 GLU A N 1
ATOM 1138 C CA . GLU A 1 144 ? -56.696 -7.229 63.667 1.00 89.62 144 GLU A CA 1
ATOM 1139 C C . GLU A 1 144 ? -57.229 -8.655 63.883 1.00 89.62 144 GLU A C 1
ATOM 1141 O O . GLU A 1 144 ? -58.083 -8.883 64.739 1.00 89.62 144 GLU A O 1
ATOM 1146 N N . LYS A 1 145 ? -56.672 -9.658 63.186 1.00 84.94 145 LYS A N 1
ATOM 1147 C CA . LYS A 1 145 ? -57.057 -11.065 63.395 1.00 84.94 145 LYS A CA 1
ATOM 1148 C C . LYS A 1 145 ? -56.674 -11.601 64.767 1.00 84.94 145 LYS A C 1
ATOM 1150 O O . LYS A 1 145 ? -57.381 -12.462 65.295 1.00 84.94 145 LYS A O 1
ATOM 1155 N N . LEU A 1 146 ? -55.544 -11.173 65.326 1.00 88.44 146 LEU A N 1
ATOM 1156 C CA . LEU A 1 146 ? -55.133 -11.569 66.671 1.00 88.44 146 LEU A CA 1
ATOM 1157 C C . LEU A 1 146 ? -56.058 -10.958 67.721 1.00 88.44 146 LEU A C 1
ATOM 1159 O O . LEU A 1 146 ? -56.452 -11.669 68.644 1.00 88.44 146 LEU A O 1
ATOM 1163 N N . GLU A 1 147 ? -56.441 -9.694 67.557 1.00 87.56 147 GLU A N 1
ATOM 1164 C CA . GLU A 1 147 ? -57.394 -9.008 68.426 1.00 87.56 147 GLU A CA 1
ATOM 1165 C C . GLU A 1 147 ? -58.785 -9.646 68.333 1.00 87.56 147 GLU A C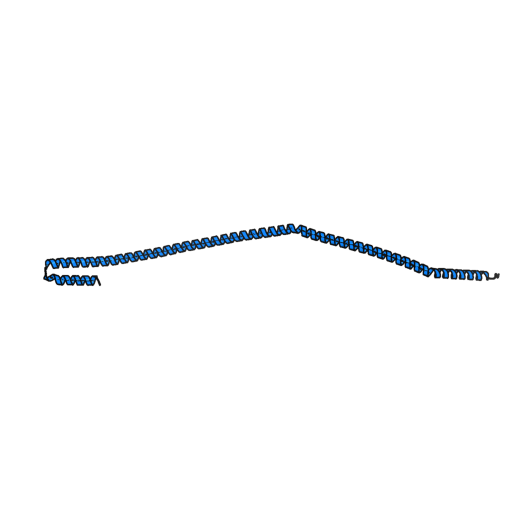 1
ATOM 1167 O O . GLU A 1 147 ? -59.347 -10.031 69.357 1.00 87.56 147 GLU A O 1
ATOM 1172 N N . GLU A 1 148 ? -59.285 -9.907 67.120 1.00 89.12 148 GLU A N 1
ATOM 1173 C CA . GLU A 1 148 ? -60.539 -10.636 66.895 1.00 89.12 148 GLU A CA 1
ATOM 1174 C C . GLU A 1 148 ? -60.497 -12.037 67.531 1.00 89.12 148 GLU A C 1
ATOM 1176 O O . GLU A 1 148 ? -61.451 -12.483 68.173 1.00 89.12 148 GLU A O 1
ATOM 1181 N N . THR A 1 149 ? -59.377 -12.753 67.394 1.00 87.31 149 THR A N 1
ATOM 1182 C CA . THR A 1 149 ? -59.205 -14.080 68.006 1.00 87.31 149 THR A CA 1
ATOM 1183 C C . THR A 1 149 ? -59.174 -13.992 69.533 1.00 87.31 149 THR A C 1
ATOM 1185 O O . THR A 1 149 ? -59.759 -14.845 70.204 1.00 87.31 149 THR A O 1
ATOM 1188 N N . ALA A 1 150 ? -58.515 -12.978 70.096 1.00 86.44 150 ALA A N 1
ATOM 1189 C CA . ALA A 1 150 ? -58.441 -12.758 71.536 1.00 86.44 150 ALA A CA 1
ATOM 1190 C C . ALA A 1 150 ? -59.812 -12.401 72.129 1.00 86.44 150 ALA A C 1
ATOM 1192 O O . ALA A 1 150 ? -60.197 -12.983 73.145 1.00 86.44 150 ALA A O 1
ATOM 1193 N N . GLU A 1 151 ? -60.569 -11.520 71.472 1.00 86.81 151 GLU A N 1
ATOM 1194 C CA . GLU A 1 151 ? -61.950 -11.184 71.834 1.00 86.81 151 GLU A CA 1
ATOM 1195 C C . GLU A 1 151 ? -62.852 -12.423 71.773 1.00 86.81 151 GLU A C 1
ATOM 1197 O O . GLU A 1 151 ? -63.495 -12.771 72.763 1.00 86.81 151 GLU A O 1
ATOM 1202 N N . ASN A 1 152 ? -62.812 -13.188 70.678 1.00 87.00 152 ASN A N 1
ATOM 1203 C CA . ASN A 1 152 ? -63.589 -14.425 70.552 1.00 87.00 152 ASN A CA 1
ATOM 1204 C C . ASN A 1 152 ? -63.247 -15.458 71.643 1.00 87.00 152 ASN A C 1
ATOM 1206 O O . ASN A 1 152 ? -64.137 -16.123 72.185 1.00 87.00 152 ASN A O 1
ATOM 1210 N N . LEU A 1 153 ? -61.962 -15.605 71.989 1.00 87.88 153 LEU A N 1
ATOM 1211 C CA . LEU A 1 153 ? -61.524 -16.466 73.090 1.00 87.88 153 LEU A CA 1
ATOM 1212 C C . LEU A 1 153 ? -62.053 -15.972 74.435 1.00 87.88 153 LEU A C 1
ATOM 1214 O O . LEU A 1 153 ? -62.515 -16.785 75.238 1.00 87.88 153 LEU A O 1
ATOM 1218 N N . ARG A 1 154 ? -62.012 -14.660 74.675 1.00 84.62 154 ARG A N 1
ATOM 1219 C CA . ARG A 1 154 ? -62.538 -14.044 75.890 1.00 84.62 154 ARG A CA 1
ATOM 1220 C C . ARG A 1 154 ? -64.039 -14.282 76.023 1.00 84.62 154 ARG A C 1
ATOM 1222 O O . ARG A 1 154 ? -64.459 -14.808 77.049 1.00 84.62 154 ARG A O 1
ATOM 1229 N N . THR A 1 155 ? -64.824 -13.986 74.990 1.00 87.56 155 THR A N 1
ATOM 1230 C CA . THR A 1 155 ? -66.276 -14.222 74.994 1.00 87.56 155 THR A CA 1
ATOM 1231 C C . THR A 1 155 ? -66.605 -15.702 75.212 1.00 87.56 155 THR A C 1
ATOM 1233 O O . THR A 1 155 ? -67.502 -16.036 75.982 1.00 87.56 155 THR A O 1
ATOM 1236 N N . SER A 1 156 ? -65.853 -16.616 74.587 1.00 83.31 156 SER A N 1
ATOM 1237 C CA . SER A 1 156 ? -66.023 -18.065 74.775 1.00 83.31 156 SER A CA 1
ATOM 1238 C C . SER A 1 156 ? -65.691 -18.519 76.202 1.00 83.31 156 SER A C 1
ATOM 1240 O O . SER A 1 156 ? -66.388 -19.363 76.767 1.00 83.31 156 SER A O 1
ATOM 1242 N N . LEU A 1 157 ? -64.643 -17.955 76.811 1.00 83.31 157 LEU A N 1
ATOM 1243 C CA . LEU A 1 157 ? -64.283 -18.223 78.203 1.00 83.31 157 LEU A CA 1
ATOM 1244 C C . LEU A 1 157 ? -65.333 -17.687 79.177 1.00 83.31 157 LEU A C 1
ATOM 1246 O O . LEU A 1 157 ? -65.726 -18.425 80.076 1.00 83.31 157 LEU A O 1
ATOM 1250 N N . GLU A 1 158 ? -65.803 -16.454 78.984 1.00 82.12 158 GLU A N 1
ATOM 1251 C CA . GLU A 1 158 ? -66.881 -15.858 79.783 1.00 82.12 158 GLU A CA 1
ATOM 1252 C C . GLU A 1 158 ? -68.143 -16.734 79.710 1.00 82.12 158 GLU A C 1
ATOM 1254 O O . GLU A 1 158 ? -68.636 -17.181 80.746 1.00 82.12 158 GLU A O 1
ATOM 1259 N N . GLY A 1 159 ? -68.568 -17.131 78.504 1.00 84.12 159 GLY A N 1
ATOM 1260 C CA . GLY A 1 159 ? -69.702 -18.043 78.322 1.00 84.12 159 GLY A CA 1
ATOM 1261 C C . GLY A 1 159 ? -69.520 -19.404 79.011 1.00 84.12 159 GLY A C 1
ATOM 1262 O O . GLY A 1 159 ? -70.445 -19.904 79.648 1.00 84.12 159 GLY A O 1
ATOM 1263 N N . ARG A 1 160 ? -68.317 -19.997 78.964 1.00 83.75 160 ARG A N 1
ATOM 1264 C CA . ARG A 1 160 ? -68.021 -21.265 79.663 1.00 83.75 160 ARG A CA 1
ATOM 1265 C C . ARG A 1 160 ? -68.018 -21.126 81.183 1.00 83.75 160 ARG A C 1
ATOM 1267 O O . ARG A 1 160 ? -68.396 -22.069 81.878 1.00 83.75 160 ARG A O 1
ATOM 1274 N N . VAL A 1 161 ? -67.556 -19.996 81.711 1.00 84.81 161 VAL A N 1
ATOM 1275 C CA . VAL A 1 161 ? -67.584 -19.717 83.154 1.00 84.81 161 VAL A CA 1
ATOM 1276 C C . VAL A 1 161 ? -69.025 -19.546 83.630 1.00 84.81 161 VAL A C 1
ATOM 1278 O O . VAL A 1 161 ? -69.385 -20.099 84.673 1.00 84.81 161 VAL A O 1
ATOM 1281 N N . ASP A 1 162 ? -69.861 -18.863 82.852 1.00 83.81 162 ASP A N 1
ATOM 1282 C CA . ASP A 1 162 ? -71.287 -18.720 83.143 1.00 83.81 162 ASP A CA 1
ATOM 1283 C C . ASP A 1 162 ? -72.011 -20.075 83.102 1.00 83.81 162 ASP A C 1
ATOM 1285 O O . ASP A 1 162 ? -72.763 -20.404 84.025 1.00 83.81 162 ASP A O 1
ATOM 1289 N N . GLU A 1 163 ? -71.727 -20.918 82.104 1.00 84.00 163 GLU A N 1
ATOM 1290 C CA . GLU A 1 163 ? -72.246 -22.292 82.033 1.00 84.00 163 GLU A CA 1
ATOM 1291 C C . GLU A 1 163 ? -71.808 -23.143 83.234 1.00 84.00 163 GLU A C 1
ATOM 1293 O O . GLU A 1 163 ? -72.640 -23.811 83.852 1.00 84.00 163 GLU A O 1
ATOM 1298 N N . LEU A 1 164 ? -70.525 -23.106 83.613 1.00 85.12 164 LEU A N 1
ATOM 1299 C CA . LEU A 1 164 ? -70.023 -23.813 84.797 1.00 85.12 164 LEU A CA 1
ATOM 1300 C C . LEU A 1 164 ? -70.702 -23.322 86.077 1.00 85.12 164 LEU A C 1
ATOM 1302 O O . LEU A 1 164 ? -71.084 -24.133 86.919 1.00 85.12 164 LEU A O 1
ATOM 1306 N N . THR A 1 165 ? -70.889 -22.012 86.215 1.00 79.88 165 THR A N 1
ATOM 1307 C CA . THR A 1 165 ? -71.580 -21.413 87.363 1.00 79.88 165 THR A CA 1
ATOM 1308 C C . THR A 1 165 ? -73.035 -21.875 87.420 1.00 79.88 165 THR A C 1
ATOM 1310 O O . THR A 1 165 ? -73.514 -22.277 88.481 1.00 79.88 165 THR A O 1
ATOM 1313 N N . SER A 1 166 ? -73.721 -21.912 86.275 1.00 82.50 166 SER A N 1
ATOM 1314 C CA . SER A 1 166 ? -75.090 -22.425 86.157 1.00 82.50 166 SER A CA 1
ATOM 1315 C C . SER A 1 166 ? -75.190 -23.914 86.511 1.00 82.50 166 SER A C 1
ATOM 1317 O O . SER A 1 166 ? -76.080 -24.314 87.262 1.00 82.50 166 SER A O 1
ATOM 1319 N N . LEU A 1 167 ? -74.242 -24.736 86.047 1.00 82.31 167 LEU A N 1
ATOM 1320 C CA . LEU A 1 167 ? -74.181 -26.164 86.369 1.00 82.31 167 LEU A CA 1
ATOM 1321 C C . LEU A 1 167 ? -73.881 -26.424 87.848 1.00 82.31 167 LEU A C 1
ATOM 1323 O O . LEU A 1 167 ? -74.373 -27.408 88.399 1.00 82.31 167 LEU A O 1
ATOM 1327 N N . LEU A 1 168 ? -73.085 -25.568 88.493 1.00 80.69 168 LEU A N 1
ATOM 1328 C CA . LEU A 1 168 ? -72.707 -25.697 89.903 1.00 80.69 168 LEU A CA 1
ATOM 1329 C C . LEU A 1 168 ? -73.758 -25.128 90.869 1.00 80.69 168 LEU A C 1
ATOM 1331 O O . LEU A 1 168 ? -73.847 -25.611 92.000 1.00 80.69 168 LEU A O 1
ATOM 1335 N N . ALA A 1 169 ? -74.592 -24.180 90.434 1.00 81.44 169 ALA A N 1
ATOM 1336 C CA . ALA A 1 169 ? -75.675 -23.596 91.230 1.00 81.44 169 ALA A CA 1
ATOM 1337 C C . ALA A 1 169 ? -76.592 -24.631 91.935 1.00 81.44 169 ALA A C 1
ATOM 1339 O O . ALA A 1 169 ? -76.791 -24.520 93.152 1.00 81.44 169 ALA A O 1
ATOM 1340 N N . PRO A 1 170 ? -77.111 -25.684 91.265 1.00 79.94 170 PRO A N 1
ATOM 1341 C CA . PRO A 1 170 ? -77.925 -26.697 91.941 1.00 79.94 170 PRO A CA 1
ATOM 1342 C C . PRO A 1 170 ? -77.133 -27.524 92.966 1.00 79.94 170 PRO A C 1
ATOM 1344 O O . PRO A 1 170 ? -77.713 -28.017 93.933 1.00 79.94 170 PRO A O 1
ATOM 1347 N N . TYR A 1 171 ? -75.812 -27.665 92.809 1.00 76.81 171 TYR A N 1
ATOM 1348 C CA . TYR A 1 171 ? -74.975 -28.355 93.794 1.00 76.81 171 TYR A CA 1
ATOM 1349 C C . TYR A 1 171 ? -74.723 -27.492 95.030 1.00 76.81 171 TYR A C 1
ATOM 1351 O O . TYR A 1 171 ? -74.757 -28.020 96.142 1.00 76.81 171 TYR A O 1
ATOM 1359 N N . SER A 1 172 ? -74.517 -26.181 94.866 1.00 78.12 172 SER A N 1
ATOM 1360 C CA . SE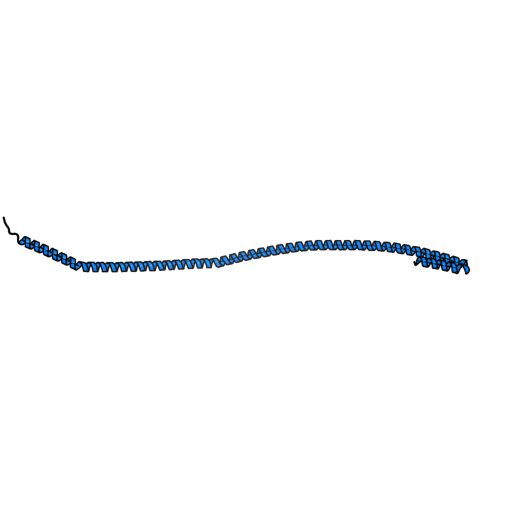R A 1 172 ? -74.372 -25.269 96.006 1.00 78.12 172 SER A CA 1
ATOM 1361 C C . SER A 1 172 ? -75.642 -25.188 96.849 1.00 78.12 172 SER A C 1
ATOM 1363 O O . SER A 1 172 ? -75.555 -25.229 98.076 1.00 78.12 172 SER A O 1
ATOM 1365 N N . GLU A 1 173 ? -76.817 -25.160 96.215 1.00 79.62 173 GLU A N 1
ATOM 1366 C CA . GLU A 1 173 ? -78.086 -25.199 96.950 1.00 79.62 173 GLU A CA 1
ATOM 1367 C C . GLU A 1 173 ? -78.272 -26.541 97.665 1.00 79.62 173 GLU A C 1
ATOM 1369 O O . GLU A 1 173 ? -78.580 -26.569 98.855 1.00 79.62 173 GLU A O 1
ATOM 1374 N N . LYS A 1 174 ? -77.934 -27.660 97.014 1.00 77.31 174 LYS A N 1
ATOM 1375 C CA . LYS A 1 174 ? -77.971 -28.983 97.654 1.00 77.31 174 LYS A CA 1
ATOM 1376 C C . LYS A 1 174 ? -77.045 -29.084 98.876 1.00 77.31 174 LYS A C 1
ATOM 1378 O O . LYS A 1 174 ? -77.412 -29.704 99.873 1.00 77.31 174 LYS A O 1
ATOM 1383 N N . ILE A 1 175 ? -75.854 -28.480 98.832 1.00 80.50 175 ILE A N 1
ATOM 1384 C CA . ILE A 1 175 ? -74.931 -28.421 99.981 1.00 80.50 175 ILE A CA 1
ATOM 1385 C C . ILE A 1 175 ? -75.531 -27.585 101.118 1.00 80.50 175 ILE A C 1
ATOM 1387 O O . ILE A 1 175 ? -75.481 -28.006 102.275 1.00 80.50 175 ILE A O 1
ATOM 1391 N N . ARG A 1 176 ? -76.115 -26.420 100.805 1.00 77.56 176 ARG A N 1
ATOM 1392 C CA . ARG A 1 176 ? -76.784 -25.562 101.792 1.00 77.56 176 ARG A CA 1
ATOM 1393 C C . ARG A 1 176 ? -77.940 -26.294 102.470 1.00 77.56 176 ARG A C 1
ATOM 1395 O O . ARG A 1 176 ? -78.026 -26.267 103.695 1.00 77.56 176 ARG A O 1
ATOM 1402 N N . GLU A 1 177 ? -78.783 -26.976 101.702 1.00 80.44 177 GLU A N 1
ATOM 1403 C CA . GLU A 1 177 ? -79.881 -27.785 102.238 1.00 80.44 177 GLU A CA 1
ATOM 1404 C C . GLU A 1 177 ? -79.371 -28.879 103.183 1.00 80.44 177 GLU A C 1
ATOM 1406 O O . GLU A 1 177 ? -79.913 -29.055 104.275 1.00 80.44 177 GLU A O 1
ATOM 1411 N N . GLN A 1 178 ? -78.294 -29.586 102.818 1.00 79.31 178 GLN A N 1
ATOM 1412 C CA . GLN A 1 178 ? -77.713 -30.604 103.697 1.00 79.31 178 GLN A CA 1
ATOM 1413 C C . GLN A 1 178 ? -77.118 -30.018 104.979 1.00 79.31 178 GLN A C 1
ATOM 1415 O O . GLN A 1 178 ? -77.309 -30.593 106.051 1.00 79.31 178 GLN A O 1
ATOM 1420 N N . LEU A 1 179 ? -76.432 -28.876 104.904 1.00 80.12 179 LEU A N 1
ATOM 1421 C CA . LEU A 1 179 ? -75.916 -28.188 106.090 1.00 80.12 179 LEU A CA 1
ATOM 1422 C C . LEU A 1 179 ? -77.045 -27.728 107.014 1.00 80.12 179 LEU A C 1
ATOM 1424 O O . LEU A 1 179 ? -76.950 -27.924 108.226 1.00 80.12 179 LEU A O 1
ATOM 1428 N N . GLN A 1 180 ? -78.122 -27.173 106.456 1.00 80.00 180 GLN A N 1
ATOM 1429 C CA . GLN A 1 180 ? -79.290 -26.775 107.237 1.00 80.00 180 GLN A CA 1
ATOM 1430 C C . GLN A 1 180 ? -79.914 -27.987 107.934 1.00 80.00 180 GLN A C 1
ATOM 1432 O O . GLN A 1 180 ? -80.152 -27.950 109.137 1.00 80.00 180 GLN A O 1
ATOM 1437 N N . MET A 1 181 ? -80.054 -29.105 107.219 1.00 79.38 181 MET A N 1
ATOM 1438 C CA . MET A 1 181 ? -80.552 -30.360 107.781 1.00 79.38 181 MET A CA 1
ATOM 1439 C C . MET A 1 181 ? -79.667 -30.891 108.922 1.00 79.38 181 MET A C 1
ATOM 1441 O O . MET A 1 181 ? -80.179 -31.417 109.910 1.00 79.38 181 MET A O 1
ATOM 1445 N N . VAL A 1 182 ? -78.340 -30.759 108.820 1.00 80.56 182 VAL A N 1
ATOM 1446 C CA . VAL A 1 182 ? -77.407 -31.130 109.898 1.00 80.56 182 VAL A CA 1
ATOM 1447 C C . VAL A 1 182 ? -77.569 -30.209 111.109 1.00 80.56 182 VAL A C 1
ATOM 1449 O O . VAL A 1 182 ? -77.621 -30.701 112.235 1.00 80.56 182 VAL A O 1
ATOM 1452 N N . ILE A 1 183 ? -77.687 -28.896 110.901 1.00 79.88 183 ILE A N 1
ATOM 1453 C CA . ILE A 1 183 ? -77.916 -27.922 111.980 1.00 79.88 183 ILE A CA 1
ATOM 1454 C C . ILE A 1 183 ? -79.240 -28.199 112.693 1.00 79.88 183 ILE A C 1
ATOM 1456 O O . ILE A 1 183 ? -79.286 -28.174 113.924 1.00 79.88 183 ILE A O 1
ATOM 1460 N N . ASP A 1 184 ? -80.296 -28.494 111.940 1.00 81.00 184 ASP A N 1
ATOM 1461 C CA . ASP A 1 184 ? -81.609 -28.796 112.501 1.00 81.00 184 ASP A CA 1
ATOM 1462 C C . ASP A 1 184 ? -81.562 -30.096 113.315 1.00 81.00 184 ASP A C 1
ATOM 1464 O O . ASP A 1 184 ? -82.005 -30.101 114.462 1.00 81.00 184 ASP A O 1
ATOM 1468 N N . LYS A 1 185 ? -80.894 -31.148 112.813 1.00 78.62 185 LYS A N 1
ATOM 1469 C CA . LYS A 1 185 ? -80.636 -32.380 113.585 1.00 78.62 185 LYS A CA 1
ATOM 1470 C C . LYS A 1 185 ? -79.841 -32.131 114.868 1.00 78.62 185 LYS A C 1
ATOM 1472 O O . LYS A 1 185 ? -80.133 -32.742 115.892 1.00 78.62 185 LYS A O 1
ATOM 1477 N N . ILE A 1 186 ? -78.833 -31.257 114.834 1.00 77.38 186 ILE A N 1
ATOM 1478 C CA . ILE A 1 186 ? -78.037 -30.904 116.021 1.00 77.38 186 ILE A CA 1
ATOM 1479 C C . ILE A 1 186 ? -78.896 -30.148 117.039 1.00 77.38 186 ILE A C 1
ATOM 1481 O O . ILE A 1 186 ? -78.836 -30.455 118.229 1.00 77.38 186 ILE A O 1
ATOM 1485 N N . LYS A 1 187 ? -79.723 -29.193 116.592 1.00 72.50 187 LYS A N 1
ATOM 1486 C CA . LYS A 1 187 ? -80.666 -28.481 117.466 1.00 72.50 187 LYS A CA 1
ATOM 1487 C C . LYS A 1 187 ? -81.662 -29.439 118.109 1.00 72.50 187 LYS A C 1
ATOM 1489 O O . LYS A 1 187 ? -81.859 -29.374 119.319 1.00 72.50 187 LYS A O 1
ATOM 1494 N N . GLU A 1 188 ? -82.231 -30.352 117.331 1.00 72.25 188 GLU A N 1
ATOM 1495 C CA . GLU A 1 188 ? -83.187 -31.351 117.813 1.00 72.25 188 GLU A CA 1
ATOM 1496 C C . GLU A 1 188 ? -82.542 -32.302 118.839 1.00 72.25 188 GLU A C 1
ATOM 1498 O O . GLU A 1 188 ? -83.088 -32.510 119.921 1.00 72.25 188 GLU A O 1
ATOM 1503 N N . ALA A 1 189 ? -81.317 -32.776 118.576 1.00 64.94 189 ALA A N 1
ATOM 1504 C CA . ALA A 1 189 ? -80.544 -33.582 119.524 1.00 64.94 189 ALA A CA 1
ATOM 1505 C C . ALA A 1 189 ? -80.175 -32.812 120.807 1.00 64.94 189 ALA A C 1
ATOM 1507 O O . ALA A 1 189 ? -80.188 -33.385 121.894 1.00 64.94 189 ALA A O 1
ATOM 1508 N N . SER A 1 190 ? -79.885 -31.510 120.706 1.00 61.44 190 SER A N 1
ATOM 1509 C CA . SER A 1 190 ? -79.597 -30.660 121.870 1.00 61.44 190 SER A CA 1
ATOM 1510 C C . SER A 1 190 ? -80.838 -30.340 122.715 1.00 61.44 190 SER A C 1
ATOM 1512 O O . SER A 1 190 ? -80.721 -30.166 123.924 1.00 61.44 190 SER A O 1
ATOM 1514 N N . ALA A 1 191 ? -82.029 -30.321 122.105 1.00 61.84 191 ALA A N 1
ATOM 1515 C CA . ALA A 1 191 ? -83.310 -30.158 122.795 1.00 61.84 191 ALA A CA 1
ATOM 1516 C C . ALA A 1 191 ? -83.803 -31.460 123.460 1.00 61.84 191 ALA A C 1
ATOM 1518 O O . ALA A 1 191 ? -84.634 -31.411 124.365 1.00 61.84 191 ALA A O 1
ATOM 1519 N N . ALA A 1 192 ? -83.277 -32.614 123.038 1.00 59.69 192 ALA A N 1
ATOM 1520 C CA . ALA A 1 192 ? -83.589 -33.932 123.590 1.00 59.69 192 ALA A CA 1
ATOM 1521 C C . ALA A 1 192 ? -82.669 -34.364 124.754 1.00 59.69 192 ALA A C 1
ATOM 1523 O O . ALA A 1 192 ? -82.803 -35.485 125.243 1.00 59.69 192 ALA A O 1
ATOM 1524 N N . LEU A 1 193 ? -81.746 -33.509 125.216 1.00 49.81 193 LEU A N 1
ATOM 1525 C CA . LEU A 1 193 ? -80.910 -33.781 126.392 1.00 49.81 193 LEU A CA 1
ATOM 1526 C C . LEU A 1 193 ? -81.699 -33.524 127.694 1.00 49.81 193 LEU A C 1
ATOM 1528 O O . LEU A 1 193 ? -82.083 -32.381 127.951 1.00 49.81 193 LEU A O 1
ATOM 1532 N N . PRO A 1 194 ? -81.929 -34.540 128.550 1.00 54.06 194 PRO A N 1
ATOM 1533 C CA . PRO A 1 194 ? -82.523 -34.334 129.862 1.00 54.06 194 PRO A CA 1
ATOM 1534 C C . PRO A 1 194 ? -81.490 -33.776 130.847 1.00 54.06 194 PRO A C 1
ATOM 1536 O O . PRO A 1 194 ? -80.386 -34.301 130.985 1.00 54.06 194 PRO A O 1
ATOM 1539 N N . THR A 1 195 ? -81.885 -32.736 131.580 1.00 51.88 195 THR A N 1
ATOM 1540 C CA . THR A 1 195 ? -81.202 -32.251 132.780 1.00 51.88 195 THR A CA 1
ATOM 1541 C C . THR A 1 195 ? -81.145 -33.380 133.811 1.00 51.88 195 THR A C 1
ATOM 1543 O O . THR A 1 195 ? -82.175 -33.766 134.364 1.00 51.88 195 THR A O 1
ATOM 1546 N N . GLN A 1 196 ? -79.955 -33.902 134.097 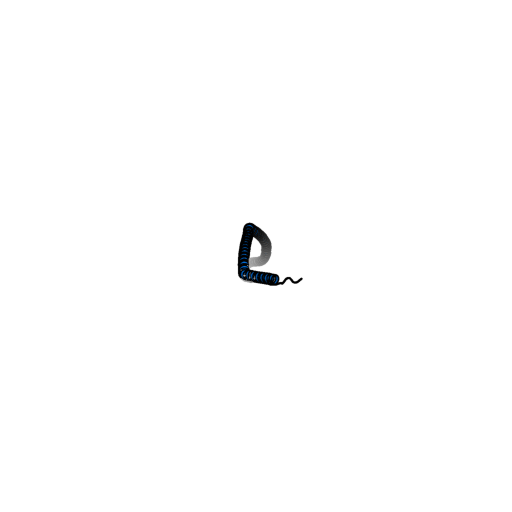1.00 43.53 196 GLN A N 1
ATOM 1547 C CA . GLN A 1 196 ? -79.689 -34.617 135.342 1.00 43.53 196 GLN A CA 1
ATOM 1548 C C . GLN A 1 196 ? -78.438 -34.030 136.001 1.00 43.53 196 GLN A C 1
ATOM 1550 O O . GLN A 1 196 ? -77.388 -33.961 135.371 1.00 43.53 196 GLN A O 1
ATOM 1555 N N . ALA A 1 197 ? -78.697 -33.549 137.224 1.00 44.19 197 ALA A N 1
ATOM 1556 C CA . ALA A 1 197 ? -77.853 -33.215 138.377 1.00 44.19 197 ALA A CA 1
ATOM 1557 C C . ALA A 1 197 ? -76.325 -33.198 138.217 1.00 44.19 197 ALA A C 1
ATOM 1559 O O . ALA A 1 197 ? -75.743 -34.256 137.896 1.00 44.19 197 ALA A O 1
#

InterPro domains:
  IPR000074 Apolipoprotein A/E [PF01442] (1-183)
  IPR050163 Apolipoprotein A1/A4/E [PTHR18976] (1-190)

Organism: Cirrhinus mrigala (NCBI:txid683832)

Foldseek 3Di:
DVLVVLVVVLVVLLVVCCVPDPPVSVVVNVVSVVVSVVVVVVVVVVVVVVVVVVVVVVVVVVVVVVVVVVVVVVVVVVVVVVVVVVVVVVVVVVVVVVVVVVVVVVVVVVVVCVVCVVVVVVVVVVVVVVVVVVVVVVVVVVVVVVVVVVVVVVVVVVVVVVVVCVVCVVVVVVVVVVVVVVVVVVVVVVVPDDDDD

Sequence (197 aa):
DTMSELNSYTDSLQTQLTPYASDAAGQLNKDLQLLTGKLQTDMTDAKERTTQYLQELKTMMEQNAEDVKNRVNIYTRKLKKRLNKDTEEIRNTVATYLGELQSRASQNAEAVKDRFEPYISQAQDGASQKLGAISELMNEQLEEKLEETAENLRTSLEGRVDELTSLLAPYSEKIREQLQMVIDKIKEASAALPTQA

Radius of gyration: 78.31 Å; chains: 1; bounding box: 135×44×220 Å